Protein AF-A0A3M1INH8-F1 (afdb_monomer_lite)

Sequence (202 aa):
MLYAFQLHEAGLVTPEAIRAADAAGTLPAPLPGPLAYAACGVAGAVCVIVAGWTTANPTLYRAGLAFQAIVPRVSRFKVTLATGMVTTLAALFPAVVMKLLDFVALYGMILMPMGAVIFVDFWLARRLGFEPNYAERTGGRTNWAAGAAWLVTLGVCTWLVLRGSVQIYFVSLPGWFVAAGLYIGLSRLLPGRPAVAPVAEA

Foldseek 3Di:
DLLQVVCVVVVNPDPVSVVVCVVVVNRQFPDQQVSQCVVPNPVRNVVVVVVVVVVVVVVLQVQLVVVCVVVVVDDSVVSSVVVVVVVVVQVVDCVNVSCVVVVVLVVLQLCLLVVLLQCCLPPPQVVLPFHHPLCQQQVHPDDPLSVCLNVVLSVVLVVCCVVVVDPSNCSSVVSSVSSNVSSSVSRVPDDRRHTDDDDPDD

Secondary structure (DSSP, 8-state):
-HHHHHHHHTT--SHHHHHHHHHTT-PPP--HHHHHHHHHHHHHHHHHHHHHHHHHHHHHHHHHHHHHHHSTTS-HHHHHHHHHHHHHHHHT-HHHHTTHHHHHHHHHHHHHHHHHHHHIIIIIHHHHTS-TTHHHHTT-S--HHHHHHHHHHHHHHHHHHHTTSS-TTTTHHHHHHHHHHHHHHHHHHSPPPPPPPPPPP-

Structure (mmCIF, N/CA/C/O backbone):
data_AF-A0A3M1INH8-F1
#
_entry.id   AF-A0A3M1INH8-F1
#
loop_
_atom_site.group_PDB
_atom_site.id
_atom_site.type_symbol
_atom_site.label_atom_id
_atom_site.label_alt_id
_atom_site.label_comp_id
_atom_site.label_asym_id
_atom_site.label_entity_id
_atom_site.label_seq_id
_atom_site.pdbx_PDB_ins_code
_atom_site.Cartn_x
_atom_site.Cartn_y
_atom_site.Cartn_z
_atom_site.occupancy
_atom_site.B_iso_or_equiv
_atom_site.auth_seq_id
_atom_site.auth_comp_id
_atom_site.auth_asym_id
_atom_site.auth_atom_id
_atom_site.pdbx_PDB_model_num
ATOM 1 N N . MET A 1 1 ? 16.877 9.027 -17.178 1.00 60.34 1 MET A N 1
ATOM 2 C CA . MET A 1 1 ? 17.750 8.767 -18.345 1.00 60.34 1 MET A CA 1
ATOM 3 C C . MET A 1 1 ? 17.644 7.328 -18.845 1.00 60.34 1 MET A C 1
ATOM 5 O O . MET A 1 1 ? 17.341 7.152 -20.011 1.00 60.34 1 MET A O 1
ATOM 9 N N . LEU A 1 2 ? 17.794 6.306 -17.992 1.00 67.00 2 LEU A N 1
ATOM 10 C CA . LEU A 1 2 ? 17.774 4.897 -18.430 1.00 67.00 2 LEU A CA 1
ATOM 11 C C . LEU A 1 2 ? 16.416 4.413 -18.984 1.00 67.00 2 LEU A C 1
ATOM 13 O O . LEU A 1 2 ? 16.387 3.678 -19.959 1.00 67.00 2 LEU A O 1
ATOM 17 N N . TYR A 1 3 ? 15.285 4.883 -18.443 1.00 75.44 3 TYR A N 1
ATOM 18 C CA . TYR A 1 3 ? 13.969 4.558 -19.017 1.00 75.44 3 TYR A CA 1
ATOM 19 C C . TYR A 1 3 ? 13.739 5.213 -20.390 1.00 75.44 3 TYR A C 1
ATOM 21 O O . TYR A 1 3 ? 13.147 4.614 -21.275 1.00 75.44 3 TYR A O 1
ATOM 29 N N . ALA A 1 4 ? 14.277 6.420 -20.604 1.00 73.56 4 ALA A N 1
ATOM 30 C CA . ALA A 1 4 ? 14.230 7.072 -21.914 1.00 73.56 4 ALA A CA 1
ATOM 31 C C . ALA A 1 4 ? 15.037 6.291 -22.964 1.00 73.56 4 ALA A C 1
ATOM 33 O O . ALA A 1 4 ? 14.637 6.230 -24.120 1.00 73.56 4 ALA A O 1
ATOM 34 N N . PHE A 1 5 ? 16.128 5.640 -22.548 1.00 74.88 5 PHE A N 1
ATOM 35 C CA . PHE A 1 5 ? 16.873 4.719 -23.401 1.00 74.88 5 PHE A CA 1
ATOM 36 C C . PHE A 1 5 ? 16.046 3.473 -23.760 1.00 74.88 5 PHE A C 1
ATOM 38 O O . PHE A 1 5 ? 15.986 3.114 -24.929 1.00 74.88 5 PHE A O 1
ATOM 45 N N . GLN A 1 6 ? 15.320 2.879 -22.805 1.00 79.62 6 GLN A N 1
ATOM 46 C CA . GLN A 1 6 ? 14.405 1.761 -23.093 1.00 79.62 6 GLN A CA 1
ATOM 47 C C . GLN A 1 6 ? 13.268 2.154 -24.049 1.00 79.62 6 GLN A C 1
ATOM 49 O O . GLN A 1 6 ? 12.906 1.379 -24.930 1.00 79.62 6 GLN A O 1
ATOM 54 N N . LEU A 1 7 ? 12.717 3.363 -23.904 1.00 80.88 7 LEU A N 1
ATOM 55 C CA . LEU A 1 7 ? 11.728 3.899 -24.844 1.00 80.88 7 LEU A CA 1
ATOM 56 C C . LEU A 1 7 ? 12.332 4.074 -26.243 1.00 80.88 7 LEU A C 1
ATOM 58 O O . LEU A 1 7 ? 11.708 3.687 -27.227 1.00 80.88 7 LEU A O 1
ATOM 62 N N . HIS A 1 8 ? 13.560 4.588 -26.331 1.00 78.12 8 HIS A N 1
ATOM 63 C CA . HIS A 1 8 ? 14.277 4.733 -27.596 1.00 78.12 8 HIS A CA 1
ATOM 64 C C . HIS A 1 8 ? 14.557 3.377 -28.269 1.00 78.12 8 HIS A C 1
ATOM 66 O O . HIS A 1 8 ? 14.317 3.239 -29.465 1.00 78.12 8 HIS A O 1
ATOM 72 N N . GLU A 1 9 ? 14.999 2.359 -27.521 1.00 79.44 9 GLU A N 1
ATOM 73 C CA . GLU A 1 9 ? 15.170 0.989 -28.040 1.00 79.44 9 GLU A CA 1
ATOM 74 C C . GLU A 1 9 ? 13.850 0.366 -28.513 1.00 79.44 9 GLU A C 1
ATOM 76 O O . GLU A 1 9 ? 13.830 -0.358 -29.504 1.00 79.44 9 GLU A O 1
ATOM 81 N N . ALA A 1 10 ? 12.735 0.693 -27.857 1.00 78.88 10 ALA A N 1
ATOM 82 C CA . ALA A 1 10 ? 11.396 0.288 -28.283 1.00 78.88 10 ALA A CA 1
ATOM 83 C C . ALA A 1 10 ? 10.861 1.091 -29.490 1.00 78.88 10 ALA A C 1
ATOM 85 O O . ALA A 1 10 ? 9.707 0.913 -29.880 1.00 78.88 10 ALA A O 1
ATOM 86 N N . GLY A 1 11 ? 11.658 1.998 -30.070 1.00 81.12 11 GLY A N 1
ATOM 87 C CA . GLY A 1 11 ? 11.254 2.868 -31.180 1.00 81.12 11 GLY A CA 1
ATOM 88 C C . GLY A 1 11 ? 10.303 4.004 -30.779 1.00 81.12 11 GLY A C 1
ATOM 89 O O . GLY A 1 11 ? 9.790 4.718 -31.641 1.00 81.12 11 GLY A O 1
ATOM 90 N N . LEU A 1 12 ? 10.072 4.211 -29.481 1.00 84.19 12 LEU A N 1
ATOM 91 C CA . LEU A 1 12 ? 9.182 5.233 -28.927 1.00 84.19 12 LEU A CA 1
ATOM 92 C C . LEU A 1 12 ? 9.944 6.544 -28.707 1.00 84.19 12 LEU A C 1
ATOM 94 O O . LEU A 1 12 ? 10.216 6.956 -27.579 1.00 84.19 12 LEU A O 1
ATOM 98 N N . VAL A 1 13 ? 10.316 7.191 -29.812 1.00 84.19 13 VAL A N 1
ATOM 99 C CA . VAL A 1 13 ? 11.155 8.403 -29.809 1.00 84.19 13 VAL A CA 1
ATOM 100 C C . VAL A 1 13 ? 10.369 9.711 -29.916 1.00 84.19 13 VAL A C 1
ATOM 102 O O . VAL A 1 13 ? 10.910 10.769 -29.600 1.00 84.19 13 VAL A O 1
ATOM 105 N N . THR A 1 14 ? 9.096 9.659 -30.320 1.00 87.75 14 THR A N 1
ATOM 106 C CA . THR A 1 14 ? 8.223 10.839 -30.416 1.00 87.75 14 THR A CA 1
ATOM 107 C C . THR A 1 14 ? 7.165 10.862 -29.306 1.00 87.75 14 THR A C 1
ATOM 109 O O . THR A 1 14 ? 6.684 9.802 -28.889 1.00 87.75 14 THR A O 1
ATOM 112 N N . PRO A 1 15 ? 6.751 12.051 -28.822 1.00 84.75 15 PRO A N 1
ATOM 113 C CA . PRO A 1 15 ? 5.681 12.176 -27.831 1.00 84.75 15 PRO A CA 1
ATOM 114 C C . PRO A 1 15 ? 4.366 11.526 -28.272 1.00 84.75 15 PRO A C 1
ATOM 116 O O . PRO A 1 15 ? 3.641 10.984 -27.440 1.00 84.75 15 PRO A O 1
ATOM 119 N N . GLU A 1 16 ? 4.056 11.551 -29.566 1.00 87.06 16 GLU A N 1
ATOM 120 C CA . GLU A 1 16 ? 2.855 10.943 -30.139 1.00 87.06 16 GLU A CA 1
ATOM 121 C C . GLU A 1 16 ? 2.918 9.416 -30.064 1.00 87.06 16 GLU A C 1
ATOM 123 O O . GLU A 1 16 ? 1.948 8.791 -29.637 1.00 87.06 16 GLU A O 1
ATOM 128 N N . ALA A 1 17 ? 4.066 8.818 -30.404 1.00 83.44 17 ALA A N 1
ATOM 129 C CA . ALA A 1 17 ? 4.273 7.375 -30.299 1.00 83.44 17 ALA A CA 1
ATOM 130 C C . ALA A 1 17 ? 4.214 6.907 -28.840 1.00 83.44 17 ALA A C 1
ATOM 132 O O . ALA A 1 17 ? 3.580 5.898 -28.542 1.00 83.44 17 ALA A O 1
ATOM 133 N N . ILE A 1 18 ? 4.807 7.675 -27.920 1.00 83.00 18 ILE A N 1
ATOM 134 C CA . ILE A 1 18 ? 4.748 7.391 -26.481 1.00 83.00 18 ILE A CA 1
ATOM 135 C C . ILE A 1 18 ? 3.301 7.461 -25.980 1.00 83.00 18 ILE A C 1
ATOM 137 O O . ILE A 1 18 ? 2.863 6.543 -25.298 1.00 83.00 18 ILE A O 1
ATOM 141 N N . ARG A 1 19 ? 2.534 8.501 -26.337 1.00 84.12 19 ARG A N 1
ATOM 142 C CA . ARG A 1 19 ? 1.120 8.631 -25.931 1.00 84.12 19 ARG A CA 1
ATOM 143 C C . ARG A 1 19 ? 0.237 7.532 -26.522 1.00 84.12 19 ARG A C 1
ATOM 145 O O . ARG A 1 19 ? -0.653 7.044 -25.836 1.00 84.12 19 ARG A O 1
ATOM 152 N N . ALA A 1 20 ? 0.474 7.137 -27.771 1.00 84.25 20 ALA A N 1
ATOM 153 C CA . ALA A 1 20 ? -0.252 6.039 -28.403 1.00 84.25 20 ALA A CA 1
ATOM 154 C C . ALA A 1 20 ? 0.066 4.692 -27.733 1.00 84.25 20 ALA A C 1
ATOM 156 O O . ALA A 1 20 ? -0.847 3.919 -27.450 1.00 84.25 20 ALA A O 1
ATOM 157 N N . ALA A 1 21 ? 1.341 4.437 -27.423 1.00 81.50 21 ALA A N 1
ATOM 158 C CA . ALA A 1 21 ? 1.771 3.247 -26.694 1.00 81.50 21 ALA A CA 1
ATOM 159 C C . ALA A 1 21 ? 1.259 3.228 -25.244 1.00 81.50 21 ALA A C 1
ATOM 161 O O . ALA A 1 21 ? 0.907 2.168 -24.736 1.00 81.50 21 ALA A O 1
ATOM 162 N N . ASP A 1 22 ? 1.175 4.386 -24.586 1.00 81.44 22 ASP A N 1
ATOM 163 C CA . ASP A 1 22 ? 0.582 4.535 -23.253 1.00 81.44 22 ASP A CA 1
ATOM 164 C C . ASP A 1 22 ? -0.916 4.207 -23.273 1.00 81.44 22 ASP A C 1
ATOM 166 O O . ASP A 1 22 ? -1.377 3.344 -22.529 1.00 81.44 22 ASP A O 1
ATOM 170 N N . ALA A 1 23 ? -1.663 4.797 -24.213 1.00 79.69 23 ALA A N 1
ATOM 171 C CA . ALA A 1 23 ? -3.086 4.515 -24.399 1.00 79.69 23 ALA A CA 1
ATOM 172 C C . ALA A 1 23 ? -3.359 3.041 -24.750 1.00 79.69 23 ALA A C 1
ATOM 174 O O . ALA A 1 23 ? -4.369 2.480 -24.328 1.00 79.69 23 ALA A O 1
ATOM 175 N N . ALA A 1 24 ? -2.453 2.402 -25.496 1.00 80.19 24 ALA A N 1
ATOM 176 C CA . ALA A 1 24 ? -2.514 0.978 -25.817 1.00 80.19 24 ALA A CA 1
ATOM 177 C C . ALA A 1 24 ? -1.988 0.069 -24.685 1.00 80.19 24 ALA A C 1
ATOM 179 O O . ALA A 1 24 ? -2.115 -1.153 -24.773 1.00 80.19 24 ALA A O 1
ATOM 180 N N . GLY A 1 25 ? -1.390 0.631 -23.628 1.00 74.25 25 GLY A N 1
ATOM 181 C CA . GLY A 1 25 ? -0.787 -0.117 -22.523 1.00 74.25 25 GLY A CA 1
ATOM 182 C C . GLY A 1 25 ? 0.462 -0.919 -22.910 1.00 74.25 25 GLY A C 1
ATOM 183 O O . GLY A 1 25 ? 0.794 -1.889 -22.224 1.00 74.25 25 GLY A O 1
ATOM 184 N N . THR A 1 26 ? 1.138 -0.540 -23.998 1.00 79.56 26 THR A N 1
ATOM 185 C CA . THR A 1 26 ? 2.298 -1.231 -24.587 1.00 79.56 26 THR A CA 1
ATOM 186 C C . THR A 1 26 ? 3.634 -0.563 -24.262 1.00 79.56 26 THR A C 1
ATOM 188 O O . THR A 1 26 ? 4.648 -0.894 -24.877 1.00 79.56 26 THR A O 1
ATOM 191 N N . LEU A 1 27 ? 3.665 0.387 -23.322 1.00 79.81 27 LEU A N 1
ATOM 192 C CA . LEU A 1 27 ? 4.927 0.950 -22.850 1.00 79.81 27 LEU A CA 1
ATOM 193 C C . LEU A 1 27 ? 5.812 -0.150 -22.236 1.00 79.81 27 LEU A C 1
ATOM 195 O O . LEU A 1 27 ? 5.310 -0.986 -21.475 1.00 79.81 27 LEU A O 1
ATOM 199 N N . PRO A 1 28 ? 7.124 -0.161 -22.535 1.00 75.75 28 PRO A N 1
ATOM 200 C CA . PRO A 1 28 ? 8.044 -1.103 -21.918 1.00 75.75 28 PRO A CA 1
ATOM 201 C C . PRO A 1 28 ? 8.034 -0.916 -20.398 1.00 75.75 28 PRO A C 1
ATOM 203 O O . PRO A 1 28 ? 8.087 0.203 -19.902 1.00 75.75 28 PRO A O 1
ATOM 206 N N . ALA A 1 29 ? 7.972 -2.007 -19.635 1.00 73.69 29 ALA A N 1
ATOM 207 C CA . ALA A 1 29 ? 8.027 -1.912 -18.181 1.00 73.69 29 ALA A CA 1
ATOM 208 C C . ALA A 1 29 ? 9.442 -1.485 -17.731 1.00 73.69 29 ALA A C 1
ATOM 210 O O . ALA A 1 29 ? 10.425 -2.061 -18.213 1.00 73.69 29 ALA A O 1
ATOM 211 N N . PRO A 1 30 ? 9.584 -0.536 -16.784 1.00 77.19 30 PRO A N 1
ATOM 212 C CA . PRO A 1 30 ? 10.882 -0.139 -16.240 1.00 77.19 30 PRO A CA 1
ATOM 213 C C . PRO A 1 30 ? 11.428 -1.223 -15.299 1.00 77.19 30 PRO A C 1
ATOM 215 O O . PRO A 1 30 ? 11.399 -1.093 -14.074 1.00 77.19 30 PRO A O 1
ATOM 218 N N . LEU A 1 31 ? 11.900 -2.333 -15.868 1.00 81.94 31 LEU A N 1
ATOM 219 C CA . LEU A 1 31 ? 12.374 -3.485 -15.106 1.00 81.94 31 LEU A CA 1
ATOM 220 C C . LEU A 1 31 ? 13.711 -3.171 -14.413 1.00 81.94 31 LEU A C 1
ATOM 222 O O . LEU A 1 31 ? 14.690 -2.871 -15.103 1.00 81.94 31 LEU A O 1
ATOM 226 N N . PRO A 1 32 ? 13.801 -3.297 -13.072 1.00 85.75 32 PRO A N 1
ATOM 227 C CA . PRO A 1 32 ? 15.001 -2.912 -12.328 1.00 85.75 32 PRO A CA 1
ATOM 228 C C . PRO A 1 32 ? 16.267 -3.660 -12.757 1.00 85.75 32 PRO A C 1
ATOM 230 O O . PRO A 1 32 ? 17.333 -3.059 -12.829 1.00 85.75 32 PRO A O 1
ATOM 233 N N . GLY A 1 33 ? 16.156 -4.957 -13.069 1.00 88.81 33 GLY A N 1
ATOM 234 C CA . GLY A 1 33 ? 17.293 -5.802 -13.457 1.00 88.81 33 GLY A CA 1
ATOM 235 C C . GLY A 1 33 ? 17.985 -5.328 -14.742 1.00 88.81 33 GLY A C 1
ATOM 236 O O . GLY A 1 33 ? 19.154 -4.948 -14.678 1.00 88.81 33 GLY A O 1
ATOM 237 N N . PRO A 1 34 ? 17.283 -5.294 -15.893 1.00 87.75 34 PRO A N 1
ATOM 238 C CA . PRO A 1 34 ? 17.831 -4.763 -17.141 1.00 87.75 34 PRO A CA 1
ATOM 239 C C . PRO A 1 34 ? 18.328 -3.319 -17.020 1.00 87.75 34 PRO A C 1
ATOM 241 O O . PRO A 1 34 ? 19.406 -3.006 -17.518 1.00 87.75 34 PRO A O 1
ATOM 244 N N . LEU A 1 35 ? 17.595 -2.455 -16.305 1.00 87.75 35 LEU A N 1
ATOM 245 C CA . LEU A 1 35 ? 18.001 -1.064 -16.074 1.00 87.75 35 LEU A CA 1
ATOM 246 C C . LEU A 1 35 ? 19.332 -0.962 -15.316 1.00 87.75 35 LEU A C 1
ATOM 248 O O . LEU A 1 35 ? 20.205 -0.186 -15.704 1.00 87.75 35 LEU A O 1
ATOM 252 N N . ALA A 1 36 ? 19.506 -1.747 -14.251 1.00 91.81 36 ALA A N 1
ATOM 253 C CA . ALA A 1 36 ? 20.736 -1.750 -13.465 1.00 91.81 36 ALA A CA 1
ATOM 254 C C . ALA A 1 36 ? 21.904 -2.404 -14.215 1.00 91.81 36 ALA A C 1
ATOM 256 O O . ALA A 1 36 ? 23.035 -1.928 -14.117 1.00 91.81 36 ALA A O 1
ATOM 257 N N . TYR A 1 37 ? 21.640 -3.458 -14.992 1.00 91.00 37 TYR A N 1
ATOM 258 C CA . TYR A 1 37 ? 22.654 -4.091 -15.834 1.00 91.00 37 TYR A CA 1
ATOM 259 C C . TYR A 1 37 ? 23.140 -3.153 -16.943 1.00 91.00 37 TYR A C 1
ATOM 261 O O . TYR A 1 37 ? 24.341 -3.034 -17.158 1.00 91.00 37 TYR A O 1
ATOM 269 N N . ALA A 1 38 ? 22.236 -2.425 -17.602 1.00 88.25 38 ALA A N 1
ATOM 270 C CA . ALA A 1 38 ? 22.613 -1.427 -18.602 1.00 88.25 38 ALA A CA 1
ATOM 271 C C . ALA A 1 38 ? 23.481 -0.301 -18.007 1.00 88.25 38 ALA A C 1
ATOM 273 O O . ALA A 1 38 ? 24.350 0.234 -18.687 1.00 88.25 38 ALA A O 1
ATOM 274 N N . ALA A 1 39 ? 23.271 0.043 -16.732 1.00 89.56 39 ALA A N 1
ATOM 275 C CA . ALA A 1 39 ? 24.020 1.098 -16.056 1.00 89.56 39 ALA A CA 1
ATOM 276 C C . ALA A 1 39 ? 25.388 0.646 -15.515 1.00 89.56 39 ALA A C 1
ATOM 278 O O . ALA A 1 39 ? 26.359 1.395 -15.598 1.00 89.56 39 ALA A O 1
ATOM 279 N N . CYS A 1 40 ? 25.467 -0.544 -14.909 1.00 93.31 40 CYS A N 1
ATOM 280 C CA . CYS A 1 40 ? 26.643 -0.988 -14.145 1.00 93.31 40 CYS A CA 1
ATOM 281 C C . CYS A 1 40 ? 27.049 -2.450 -14.416 1.00 93.31 40 CYS A C 1
ATOM 283 O O . CYS A 1 40 ? 27.801 -3.042 -13.638 1.00 93.31 40 CYS A O 1
ATOM 285 N N . GLY A 1 41 ? 26.536 -3.068 -15.481 1.00 93.94 41 GLY A N 1
ATOM 286 C CA . GLY A 1 41 ? 26.798 -4.463 -15.835 1.00 93.94 41 GLY A CA 1
ATOM 287 C C . GLY A 1 41 ? 26.396 -5.443 -14.731 1.00 93.94 41 GLY A C 1
ATOM 288 O O . GLY A 1 41 ? 25.400 -5.266 -14.023 1.00 93.94 41 GLY A O 1
ATOM 289 N N . VAL A 1 42 ? 27.207 -6.485 -14.545 1.00 96.69 42 VAL A N 1
ATOM 290 C CA . VAL A 1 42 ? 26.975 -7.528 -13.531 1.00 96.69 42 VAL A CA 1
ATOM 291 C C . VAL A 1 42 ? 26.886 -6.945 -12.117 1.00 96.69 42 VAL A C 1
ATOM 293 O O . VAL A 1 42 ? 26.055 -7.393 -11.329 1.00 96.69 42 VAL A O 1
ATOM 296 N N . ALA A 1 43 ? 27.674 -5.913 -11.801 1.00 97.00 43 ALA A N 1
ATOM 297 C CA . ALA A 1 43 ? 27.625 -5.264 -10.492 1.00 97.00 43 ALA A CA 1
ATOM 298 C C . ALA A 1 43 ? 26.240 -4.653 -10.209 1.00 97.00 43 ALA A C 1
ATOM 300 O O . ALA A 1 43 ? 25.709 -4.804 -9.108 1.00 97.00 43 ALA A O 1
ATOM 301 N N . GLY A 1 44 ? 25.614 -4.038 -11.219 1.00 95.50 44 GLY A N 1
ATOM 302 C CA . GLY A 1 44 ? 24.244 -3.527 -11.122 1.00 95.50 44 GLY A CA 1
ATOM 303 C C . GLY A 1 44 ? 23.214 -4.637 -10.911 1.00 95.50 44 GLY A C 1
ATOM 304 O O . GLY A 1 44 ? 22.347 -4.518 -10.045 1.00 95.50 44 GLY A O 1
ATOM 305 N N . ALA A 1 45 ? 23.340 -5.752 -11.633 1.00 95.31 45 ALA A N 1
ATOM 306 C CA . ALA A 1 45 ? 22.454 -6.904 -11.456 1.00 95.31 45 ALA A CA 1
ATOM 307 C C . ALA A 1 45 ? 22.559 -7.514 -10.044 1.00 95.31 45 ALA A C 1
ATOM 309 O O . ALA A 1 45 ? 21.538 -7.765 -9.402 1.00 95.31 45 ALA A O 1
ATOM 310 N N . VAL A 1 46 ? 23.779 -7.692 -9.522 1.00 97.19 46 VAL A N 1
ATOM 311 C CA . VAL A 1 46 ? 24.011 -8.172 -8.147 1.00 97.19 46 VAL A CA 1
ATOM 312 C C . VAL A 1 46 ? 23.409 -7.208 -7.125 1.00 97.19 46 VAL A C 1
ATOM 314 O O . VAL A 1 46 ? 22.752 -7.646 -6.181 1.00 97.19 46 VAL A O 1
ATOM 317 N N . CYS A 1 47 ? 23.569 -5.899 -7.332 1.00 96.50 47 CYS A N 1
ATOM 318 C CA . CYS A 1 47 ? 22.977 -4.882 -6.468 1.00 96.50 47 CYS A CA 1
ATOM 319 C C . CYS A 1 47 ? 21.447 -5.020 -6.383 1.00 96.50 47 CYS A C 1
ATOM 321 O O . CYS A 1 47 ? 20.897 -5.028 -5.281 1.00 96.50 47 CYS A O 1
ATOM 323 N N . VAL A 1 48 ? 20.761 -5.218 -7.515 1.00 94.75 48 VAL A N 1
ATOM 324 C CA . VAL A 1 48 ? 19.301 -5.430 -7.550 1.00 94.75 48 VAL A CA 1
ATOM 325 C C . VAL A 1 48 ? 18.888 -6.685 -6.777 1.00 94.75 48 VAL A C 1
ATOM 327 O O . VAL A 1 48 ? 17.906 -6.644 -6.036 1.00 94.75 48 VAL A O 1
ATOM 330 N N . ILE A 1 49 ? 19.642 -7.782 -6.893 1.00 95.06 49 ILE A N 1
ATOM 331 C CA . ILE A 1 49 ? 19.365 -9.024 -6.152 1.00 95.06 49 ILE A CA 1
ATOM 332 C C . ILE A 1 49 ? 19.474 -8.787 -4.639 1.00 95.06 49 ILE A C 1
ATOM 334 O O . ILE A 1 49 ? 18.571 -9.159 -3.886 1.00 95.06 49 ILE A O 1
ATOM 338 N N . VAL A 1 50 ? 20.546 -8.129 -4.188 1.00 96.56 50 VAL A N 1
ATOM 339 C CA . VAL A 1 50 ? 20.765 -7.823 -2.764 1.00 96.56 50 VAL A CA 1
ATOM 340 C C . VAL A 1 50 ? 19.692 -6.866 -2.230 1.00 96.56 50 VAL A C 1
ATOM 342 O O . VAL A 1 50 ? 19.149 -7.086 -1.142 1.00 96.56 50 VAL A O 1
ATOM 345 N N . ALA A 1 51 ? 19.327 -5.839 -3.000 1.00 94.56 51 ALA A N 1
ATOM 346 C CA . ALA A 1 51 ? 18.242 -4.918 -2.658 1.00 94.56 51 ALA A CA 1
ATOM 347 C C . ALA A 1 51 ? 16.888 -5.644 -2.523 1.00 94.56 51 ALA A C 1
ATOM 349 O O . ALA A 1 51 ? 16.136 -5.407 -1.572 1.00 94.56 51 ALA A O 1
ATOM 350 N N . GLY A 1 52 ? 16.598 -6.580 -3.432 1.00 92.44 52 GLY A N 1
ATOM 351 C CA . GLY A 1 52 ? 15.405 -7.424 -3.374 1.00 92.44 52 GLY A CA 1
ATOM 352 C C . GLY A 1 52 ? 15.366 -8.296 -2.118 1.00 92.44 52 GLY A C 1
ATOM 353 O O . GLY A 1 52 ? 14.369 -8.292 -1.395 1.00 92.44 52 GLY A O 1
ATOM 354 N N . TRP A 1 53 ? 16.467 -8.987 -1.805 1.00 92.50 53 TRP A N 1
ATOM 355 C CA . TRP A 1 53 ? 16.563 -9.842 -0.616 1.00 92.50 53 TRP A CA 1
ATOM 356 C C . TRP A 1 53 ? 16.354 -9.033 0.672 1.00 92.50 53 TRP A C 1
ATOM 358 O O . TRP A 1 53 ? 15.485 -9.351 1.488 1.00 92.50 53 TRP A O 1
ATOM 368 N N . THR A 1 54 ? 17.104 -7.947 0.848 1.00 95.38 54 THR A N 1
ATOM 369 C CA . THR A 1 54 ? 17.036 -7.115 2.063 1.00 95.38 54 THR A CA 1
ATOM 370 C C . THR A 1 54 ? 15.647 -6.525 2.317 1.00 95.38 54 THR A C 1
ATOM 372 O O . THR A 1 54 ? 15.243 -6.403 3.473 1.00 95.38 54 THR A O 1
ATOM 375 N N . THR A 1 55 ? 14.879 -6.248 1.260 1.00 93.56 55 THR A N 1
ATOM 376 C CA . THR A 1 55 ? 13.489 -5.770 1.353 1.00 93.56 55 THR A CA 1
ATOM 377 C C . THR A 1 55 ? 12.497 -6.906 1.626 1.00 93.56 55 THR A C 1
ATOM 379 O O . THR A 1 55 ? 11.539 -6.736 2.391 1.00 93.56 55 THR A O 1
ATOM 382 N N . ALA A 1 56 ? 12.722 -8.087 1.046 1.00 91.19 56 ALA A N 1
ATOM 383 C CA . ALA A 1 56 ? 11.837 -9.239 1.201 1.00 91.19 56 ALA A CA 1
ATOM 384 C C . ALA A 1 56 ? 11.788 -9.755 2.650 1.00 91.19 56 ALA A C 1
ATOM 386 O O . ALA A 1 56 ? 10.707 -10.084 3.141 1.00 91.19 56 ALA A O 1
ATOM 387 N N . ASN A 1 57 ? 12.919 -9.759 3.366 1.00 91.00 57 ASN A N 1
ATOM 388 C CA . ASN A 1 57 ? 13.013 -10.295 4.732 1.00 91.00 57 ASN A CA 1
ATOM 389 C C . ASN A 1 57 ? 12.034 -9.634 5.733 1.00 91.00 57 ASN A C 1
ATOM 391 O O . ASN A 1 57 ? 11.175 -10.335 6.280 1.00 91.00 57 ASN A O 1
ATOM 395 N N . PRO A 1 58 ? 12.088 -8.307 5.985 1.00 91.50 58 PRO A N 1
ATOM 396 C CA . PRO A 1 58 ? 11.147 -7.657 6.897 1.00 91.50 58 PRO A CA 1
ATOM 397 C C . PRO A 1 58 ? 9.704 -7.687 6.371 1.00 91.50 58 PRO A C 1
ATOM 399 O O . PRO A 1 58 ? 8.767 -7.695 7.169 1.00 91.50 58 PRO A O 1
ATOM 402 N N . THR A 1 59 ? 9.508 -7.737 5.051 1.00 91.88 59 THR A N 1
ATOM 403 C CA . THR A 1 59 ? 8.175 -7.799 4.432 1.00 91.88 59 THR A CA 1
ATOM 404 C C . THR A 1 59 ? 7.488 -9.131 4.727 1.00 91.88 59 THR A C 1
ATOM 406 O O . THR A 1 59 ? 6.361 -9.137 5.225 1.00 91.88 59 THR A O 1
ATOM 409 N N . LEU A 1 60 ? 8.181 -10.255 4.522 1.00 91.38 60 LEU A N 1
ATOM 410 C CA . LEU A 1 60 ? 7.675 -11.588 4.864 1.00 91.38 60 LEU A CA 1
ATOM 411 C C . LEU A 1 60 ? 7.453 -11.750 6.367 1.00 91.38 60 LEU A C 1
ATOM 413 O O . LEU A 1 60 ? 6.470 -12.366 6.774 1.00 91.38 60 LEU A O 1
ATOM 417 N N . TYR A 1 61 ? 8.319 -11.166 7.199 1.00 90.38 61 TYR A N 1
ATOM 418 C CA . TYR A 1 61 ? 8.123 -11.176 8.647 1.00 90.38 61 TYR A CA 1
ATOM 419 C C . TYR A 1 61 ? 6.834 -10.446 9.057 1.00 90.38 61 TYR A C 1
ATOM 421 O O . TYR A 1 61 ? 6.020 -10.998 9.801 1.00 90.38 61 TYR A O 1
ATOM 429 N N . ARG A 1 62 ? 6.605 -9.232 8.534 1.00 92.44 62 ARG A N 1
ATOM 430 C CA . ARG A 1 62 ? 5.383 -8.449 8.799 1.00 92.44 62 ARG A CA 1
ATOM 431 C C . ARG A 1 62 ? 4.130 -9.150 8.278 1.00 92.44 62 ARG A C 1
ATOM 433 O O . ARG A 1 62 ? 3.133 -9.201 8.993 1.00 92.44 62 ARG A O 1
ATOM 440 N N . ALA A 1 63 ? 4.192 -9.730 7.080 1.00 91.56 63 ALA A N 1
ATOM 441 C CA . ALA A 1 63 ? 3.089 -10.504 6.520 1.00 91.56 63 ALA A CA 1
ATOM 442 C C . ALA A 1 63 ? 2.777 -11.744 7.377 1.00 91.56 63 ALA A C 1
ATOM 444 O O . ALA A 1 63 ? 1.620 -11.992 7.708 1.00 91.56 63 ALA A O 1
ATOM 445 N N . GLY A 1 64 ? 3.808 -12.473 7.816 1.00 90.31 64 GLY A N 1
ATOM 446 C CA . GLY A 1 64 ? 3.662 -13.632 8.695 1.00 90.31 64 GLY A CA 1
ATOM 447 C C . GLY A 1 64 ? 2.997 -13.294 10.032 1.00 90.31 64 GLY A C 1
ATOM 448 O O . GLY A 1 64 ? 2.101 -14.016 10.464 1.00 90.31 64 GLY A O 1
ATOM 449 N N . LEU A 1 65 ? 3.372 -12.174 10.664 1.00 91.19 65 LEU A N 1
ATOM 450 C CA . LEU A 1 65 ? 2.705 -11.688 11.879 1.00 91.19 65 LEU A CA 1
ATOM 451 C C . LEU A 1 65 ? 1.247 -11.284 11.627 1.00 91.19 65 LEU A C 1
ATOM 453 O O . LEU A 1 65 ? 0.383 -11.616 12.435 1.00 91.19 65 LEU A O 1
ATOM 457 N N . ALA A 1 66 ? 0.961 -10.613 10.508 1.00 91.75 66 ALA A N 1
ATOM 458 C CA . ALA A 1 66 ? -0.400 -10.220 10.150 1.00 91.75 66 ALA A CA 1
ATOM 459 C C . ALA A 1 66 ? -1.315 -11.442 9.956 1.00 91.75 66 ALA A C 1
ATOM 461 O O . ALA A 1 66 ? -2.403 -11.500 10.525 1.00 91.75 66 ALA A O 1
ATOM 462 N N . PHE A 1 67 ? -0.859 -12.463 9.227 1.00 91.62 67 PHE A N 1
ATOM 463 C CA . PHE A 1 67 ? -1.613 -13.709 9.075 1.00 91.62 67 PHE A CA 1
ATOM 464 C C . PHE A 1 67 ? -1.698 -14.510 10.380 1.00 91.62 67 PHE A C 1
ATOM 466 O O . PHE A 1 67 ? -2.724 -15.140 10.639 1.00 91.62 67 PHE A O 1
ATOM 473 N N . GLN A 1 68 ? -0.670 -14.463 11.236 1.00 91.94 68 GLN A N 1
ATOM 474 C CA . GLN A 1 68 ? -0.743 -15.088 12.557 1.00 91.94 68 GLN A CA 1
ATOM 475 C C . GLN A 1 68 ? -1.815 -14.425 13.431 1.00 91.94 68 GLN A C 1
ATOM 477 O O . GLN A 1 68 ? -2.528 -15.128 14.141 1.00 91.94 68 GLN A O 1
ATOM 482 N N . ALA A 1 69 ? -1.977 -13.102 13.360 1.00 89.38 69 ALA A N 1
ATOM 483 C CA . ALA A 1 69 ? -3.036 -12.403 14.088 1.00 89.38 69 ALA A CA 1
ATOM 484 C C . ALA A 1 69 ? -4.444 -12.867 13.661 1.00 89.38 69 ALA A C 1
ATOM 486 O O . ALA A 1 69 ? -5.362 -12.873 14.477 1.00 89.38 69 ALA A O 1
ATOM 487 N N . ILE A 1 70 ? -4.603 -13.311 12.408 1.00 90.50 70 ILE A N 1
ATOM 488 C CA . ILE A 1 70 ? -5.852 -13.895 11.892 1.00 90.50 70 ILE A CA 1
ATOM 489 C C . ILE A 1 70 ? -6.009 -15.358 12.345 1.00 90.50 70 ILE A C 1
ATOM 491 O O . ILE A 1 70 ? -7.107 -15.778 12.709 1.00 90.50 70 ILE A O 1
ATOM 495 N N . VAL A 1 71 ? -4.923 -16.141 12.343 1.00 90.88 71 VAL A N 1
ATOM 496 C CA . VAL A 1 71 ? -4.922 -17.572 12.703 1.00 90.88 71 VAL A CA 1
ATOM 497 C C . VAL A 1 71 ? -3.946 -17.847 13.863 1.00 90.88 71 VAL A C 1
ATOM 499 O O . VAL A 1 71 ? -2.894 -18.466 13.669 1.00 90.88 71 VAL A O 1
ATOM 502 N N . PRO A 1 72 ? -4.288 -17.450 15.105 1.00 87.25 72 PRO A N 1
ATOM 503 C CA . PRO A 1 72 ? -3.344 -17.433 16.231 1.00 87.25 72 PRO A CA 1
ATOM 504 C C . PRO A 1 72 ? -2.890 -18.825 16.687 1.00 87.25 72 PRO A C 1
ATOM 506 O O . PRO A 1 72 ? -1.861 -18.965 17.342 1.00 87.25 72 PRO A O 1
ATOM 509 N N . ARG A 1 73 ? -3.639 -19.875 16.323 1.00 91.00 73 ARG A N 1
ATOM 510 C CA . ARG A 1 73 ? -3.339 -21.271 16.681 1.00 91.00 73 ARG A CA 1
ATOM 511 C C . ARG A 1 73 ? -2.178 -21.874 15.882 1.00 91.00 73 ARG A C 1
ATOM 513 O O . ARG A 1 73 ? -1.704 -22.952 16.230 1.00 91.00 73 ARG A O 1
ATOM 520 N N . VAL A 1 74 ? -1.732 -21.223 14.806 1.00 89.31 74 VAL A N 1
ATOM 521 C CA . VAL A 1 74 ? -0.640 -21.712 13.954 1.00 89.31 74 VAL A CA 1
ATOM 522 C C . VAL A 1 74 ? 0.656 -20.976 14.303 1.00 89.31 74 VAL A C 1
ATOM 524 O O . VAL A 1 74 ? 0.664 -19.778 14.589 1.00 89.31 74 VAL A O 1
ATOM 527 N N . SER A 1 75 ? 1.782 -21.696 14.297 1.00 89.81 75 SER A N 1
ATOM 528 C CA . SER A 1 75 ? 3.081 -21.088 14.588 1.00 89.81 75 SER A CA 1
ATOM 529 C C . SER A 1 75 ? 3.477 -20.074 13.511 1.00 89.81 75 SER A C 1
ATOM 531 O O . SER A 1 75 ? 3.280 -20.316 12.318 1.00 89.81 75 SER A O 1
ATOM 533 N N . ARG A 1 76 ? 4.111 -18.968 13.931 1.00 87.44 76 ARG A N 1
ATOM 534 C CA . ARG A 1 76 ? 4.652 -17.926 13.033 1.00 87.44 76 ARG A CA 1
ATOM 535 C C . ARG A 1 76 ? 5.426 -18.523 11.872 1.00 87.44 76 ARG A C 1
ATOM 537 O O . ARG A 1 76 ? 5.176 -18.177 10.731 1.00 87.44 76 ARG A O 1
ATOM 544 N N . PHE A 1 77 ? 6.316 -19.468 12.171 1.00 89.25 77 PHE A N 1
ATOM 545 C CA . PHE A 1 77 ? 7.151 -20.119 11.169 1.00 89.25 77 PHE A CA 1
ATOM 546 C C . PHE A 1 77 ? 6.329 -20.763 10.043 1.00 89.25 77 PHE A C 1
ATOM 548 O O . PHE A 1 77 ? 6.609 -20.524 8.872 1.00 89.25 77 PHE A O 1
ATOM 555 N N . LYS A 1 78 ? 5.279 -21.526 10.384 1.00 91.00 78 LYS A N 1
ATOM 556 C CA . LYS A 1 78 ? 4.418 -22.186 9.389 1.00 91.00 78 LYS A CA 1
ATOM 557 C C . LYS A 1 78 ? 3.658 -21.167 8.542 1.00 91.00 78 LYS A C 1
ATOM 559 O O . LYS A 1 78 ? 3.585 -21.324 7.328 1.00 91.00 78 LYS A O 1
ATOM 564 N N . VAL A 1 79 ? 3.132 -20.117 9.173 1.00 91.25 79 VAL A N 1
ATOM 565 C CA . VAL A 1 79 ? 2.403 -19.045 8.481 1.00 91.25 79 VAL A CA 1
ATOM 566 C C . VAL A 1 79 ? 3.325 -18.267 7.539 1.00 91.25 79 VAL A C 1
ATOM 568 O O . VAL A 1 79 ? 2.975 -18.047 6.380 1.00 91.25 79 VAL A O 1
ATOM 571 N N . THR A 1 80 ? 4.523 -17.897 7.994 1.00 91.50 80 THR A N 1
ATOM 572 C CA . THR A 1 80 ? 5.521 -17.195 7.176 1.00 91.50 80 THR A CA 1
ATOM 573 C C . THR A 1 80 ? 5.982 -18.053 6.003 1.00 91.50 80 THR A C 1
ATOM 575 O O . THR A 1 80 ? 6.062 -17.549 4.887 1.00 91.50 80 THR A O 1
ATOM 578 N N . LEU A 1 81 ? 6.234 -19.349 6.222 1.00 92.38 81 LEU A N 1
ATOM 579 C CA . LEU A 1 81 ? 6.626 -20.271 5.155 1.00 92.38 81 LEU A CA 1
ATOM 580 C C . LEU A 1 81 ? 5.517 -20.416 4.105 1.00 92.38 81 LEU A C 1
ATOM 582 O O . LEU A 1 81 ? 5.790 -20.316 2.912 1.00 92.38 81 LEU A O 1
ATOM 586 N N . ALA A 1 82 ? 4.265 -20.593 4.538 1.00 92.38 82 ALA A N 1
ATOM 587 C CA . ALA A 1 82 ? 3.113 -20.649 3.640 1.00 92.38 82 ALA A CA 1
ATOM 588 C C . ALA A 1 82 ? 2.953 -19.352 2.836 1.00 92.38 82 ALA A C 1
ATOM 590 O O . ALA A 1 82 ? 2.801 -19.398 1.617 1.00 92.38 82 ALA A O 1
ATOM 591 N N . THR A 1 83 ? 3.068 -18.201 3.503 1.00 90.31 83 THR A N 1
ATOM 592 C CA . THR A 1 83 ? 3.031 -16.882 2.855 1.00 90.31 83 THR A CA 1
ATOM 593 C C . THR A 1 83 ? 4.133 -16.765 1.803 1.00 90.31 83 THR A C 1
ATOM 595 O O . THR A 1 83 ? 3.843 -16.415 0.665 1.00 90.31 83 THR A O 1
ATOM 598 N N . GLY A 1 84 ? 5.370 -17.137 2.151 1.00 91.88 84 GLY A N 1
ATOM 599 C CA . GLY A 1 84 ? 6.521 -17.129 1.247 1.00 91.88 84 GLY A CA 1
ATOM 600 C C . GLY A 1 84 ? 6.336 -18.026 0.022 1.00 91.88 84 GLY A C 1
ATOM 601 O O . GLY A 1 84 ? 6.643 -17.608 -1.097 1.00 91.88 84 GLY A O 1
ATOM 602 N N . MET A 1 85 ? 5.788 -19.231 0.204 1.00 94.12 85 MET A N 1
ATOM 603 C CA . MET A 1 85 ? 5.475 -20.139 -0.906 1.00 94.12 85 MET A CA 1
ATOM 604 C C . MET A 1 85 ? 4.433 -19.533 -1.845 1.00 94.12 85 MET A C 1
ATOM 606 O O . MET A 1 85 ? 4.661 -19.486 -3.051 1.00 94.12 85 MET A O 1
ATOM 610 N N . VAL A 1 86 ? 3.331 -19.002 -1.306 1.00 92.12 86 VAL A N 1
ATOM 611 C CA . VAL A 1 86 ? 2.285 -18.350 -2.109 1.00 92.12 86 VAL A CA 1
ATOM 612 C C . VAL A 1 86 ? 2.846 -17.149 -2.870 1.00 92.12 86 VAL A C 1
ATOM 614 O O . VAL A 1 86 ? 2.610 -17.029 -4.070 1.00 92.12 86 VAL A O 1
ATOM 617 N N . THR A 1 87 ? 3.638 -16.292 -2.217 1.00 89.50 87 THR A N 1
ATOM 618 C CA . THR A 1 87 ? 4.257 -15.139 -2.888 1.00 89.50 87 THR A CA 1
ATOM 619 C C . THR A 1 87 ? 5.262 -15.559 -3.955 1.00 89.50 87 THR A C 1
ATOM 621 O O . THR A 1 87 ? 5.321 -14.924 -5.002 1.00 89.50 87 THR A O 1
ATOM 624 N N . THR A 1 88 ? 6.019 -16.638 -3.732 1.00 91.62 88 THR A N 1
ATOM 625 C CA . THR A 1 88 ? 6.971 -17.164 -4.724 1.00 91.62 88 THR A CA 1
ATOM 626 C C . THR A 1 88 ? 6.230 -17.683 -5.948 1.00 91.62 88 THR A C 1
ATOM 628 O O . THR A 1 88 ? 6.580 -17.322 -7.065 1.00 91.62 88 THR A O 1
ATOM 631 N N . LEU A 1 89 ? 5.166 -18.465 -5.745 1.00 92.88 89 LEU A N 1
ATOM 632 C CA . LEU A 1 89 ? 4.323 -18.953 -6.835 1.00 92.88 89 LEU A CA 1
ATOM 633 C C . LEU A 1 89 ? 3.690 -17.796 -7.611 1.00 92.88 89 LEU A C 1
ATOM 635 O O . LEU A 1 89 ? 3.742 -17.799 -8.835 1.00 92.88 89 LEU A O 1
ATOM 639 N N . ALA A 1 90 ? 3.157 -16.781 -6.924 1.00 88.00 90 ALA A N 1
ATOM 640 C CA . ALA A 1 90 ? 2.603 -15.592 -7.570 1.00 88.00 90 ALA A CA 1
ATOM 641 C C . ALA A 1 90 ? 3.659 -14.820 -8.384 1.00 88.00 90 ALA A C 1
ATOM 643 O O . ALA A 1 90 ? 3.362 -14.347 -9.479 1.00 88.00 90 ALA A O 1
ATOM 644 N N . ALA A 1 91 ? 4.897 -14.735 -7.887 1.00 86.69 91 ALA A N 1
ATOM 645 C CA . ALA A 1 91 ? 6.000 -14.053 -8.562 1.00 86.69 91 ALA A CA 1
ATOM 646 C C . ALA A 1 91 ? 6.461 -14.752 -9.855 1.00 86.69 91 ALA A C 1
ATOM 648 O O . ALA A 1 91 ? 7.077 -14.105 -10.700 1.00 86.69 91 ALA A O 1
ATOM 649 N N . LEU A 1 92 ? 6.145 -16.039 -10.049 1.00 88.06 92 LEU A N 1
ATOM 650 C CA . LEU A 1 92 ? 6.432 -16.746 -11.304 1.00 88.06 92 LEU A CA 1
ATOM 651 C C . LEU A 1 92 ? 5.540 -16.283 -12.464 1.00 88.06 92 LEU A C 1
ATOM 653 O O . LEU A 1 92 ? 5.877 -16.537 -13.619 1.00 88.06 92 LEU A O 1
ATOM 657 N N . PHE A 1 93 ? 4.420 -15.607 -12.189 1.00 87.25 93 PHE A N 1
ATOM 658 C CA . PHE A 1 93 ? 3.491 -15.154 -13.220 1.00 87.25 93 PHE A CA 1
ATOM 659 C C . PHE A 1 93 ? 3.830 -13.726 -13.679 1.00 87.25 93 PHE A C 1
ATOM 661 O O . PHE A 1 93 ? 3.656 -12.775 -12.910 1.00 87.25 93 PHE A O 1
ATOM 668 N N . PRO A 1 94 ? 4.219 -13.520 -14.956 1.00 77.06 94 PRO A N 1
ATOM 669 C CA . PRO A 1 94 ? 4.548 -12.191 -15.476 1.00 77.06 94 PRO A CA 1
ATOM 670 C C . PRO A 1 94 ? 3.401 -11.186 -15.346 1.00 77.06 94 PRO A C 1
ATOM 672 O O . PRO A 1 94 ? 3.649 -10.004 -15.138 1.00 77.06 94 PRO A O 1
ATOM 675 N N . ALA A 1 95 ? 2.148 -11.648 -15.399 1.00 76.88 95 ALA A N 1
ATOM 676 C CA . ALA A 1 95 ? 0.968 -10.803 -15.223 1.00 76.88 95 ALA A CA 1
ATOM 677 C C . ALA A 1 95 ? 0.955 -10.047 -13.879 1.00 76.88 95 ALA A C 1
ATOM 679 O O . ALA A 1 95 ? 0.414 -8.947 -13.802 1.00 76.88 95 ALA A O 1
ATOM 680 N N . VAL A 1 96 ? 1.573 -10.612 -12.837 1.00 73.56 96 VAL A N 1
ATOM 681 C CA . VAL A 1 96 ? 1.651 -10.003 -11.502 1.00 73.56 96 VAL A CA 1
ATOM 682 C C . VAL A 1 96 ? 2.837 -9.039 -11.411 1.00 73.56 96 VAL A C 1
ATOM 684 O O . VAL A 1 96 ? 2.707 -7.933 -10.890 1.00 73.56 96 VAL A O 1
ATOM 687 N N . VAL A 1 97 ? 3.998 -9.429 -11.944 1.00 75.25 97 VAL A N 1
ATOM 688 C CA . VAL A 1 97 ? 5.262 -8.694 -11.750 1.00 75.25 97 VAL A CA 1
ATOM 689 C C . VAL A 1 97 ? 5.454 -7.568 -12.774 1.00 75.25 97 VAL A C 1
ATOM 691 O O . VAL A 1 97 ? 6.043 -6.537 -12.457 1.00 75.25 97 VAL A O 1
ATOM 694 N N . MET A 1 98 ? 4.911 -7.708 -13.986 1.00 74.88 98 MET A N 1
ATOM 695 C CA . MET A 1 98 ? 5.032 -6.693 -15.045 1.00 74.88 98 MET A CA 1
ATOM 696 C C . MET A 1 98 ? 4.105 -5.486 -14.841 1.00 74.88 98 MET A C 1
ATOM 698 O O . MET A 1 98 ? 4.269 -4.467 -15.507 1.00 74.88 98 MET A O 1
ATOM 702 N N . LYS A 1 99 ? 3.149 -5.571 -13.907 1.00 78.69 99 LYS A N 1
ATOM 703 C CA . LYS A 1 99 ? 2.232 -4.482 -13.524 1.00 78.69 99 LYS A CA 1
ATOM 704 C C . LYS A 1 99 ? 2.536 -3.931 -12.130 1.00 78.69 99 LYS A C 1
ATOM 706 O O . LYS A 1 99 ? 1.655 -3.407 -11.455 1.00 78.69 99 LYS A O 1
ATOM 711 N N . LEU A 1 100 ? 3.796 -4.034 -11.697 1.00 79.06 100 LEU A N 1
ATOM 712 C CA . LEU A 1 100 ? 4.210 -3.666 -10.344 1.00 79.06 100 LEU A CA 1
ATOM 713 C C . LEU A 1 100 ? 3.865 -2.214 -9.988 1.00 79.06 100 LEU A C 1
ATOM 715 O O . LEU A 1 100 ? 3.407 -1.973 -8.879 1.00 79.06 100 LEU A O 1
ATOM 719 N N . LEU A 1 101 ? 4.055 -1.256 -10.903 1.00 82.44 101 LEU A N 1
ATOM 720 C CA . LEU A 1 101 ? 3.755 0.155 -10.625 1.00 82.44 101 LEU A CA 1
ATOM 721 C C . LEU A 1 101 ? 2.266 0.376 -10.341 1.00 82.44 101 LEU A C 1
ATOM 723 O O . LEU A 1 101 ? 1.926 0.987 -9.330 1.00 82.44 101 LEU A O 1
ATOM 727 N N . ASP A 1 102 ? 1.389 -0.170 -11.181 1.00 84.44 102 ASP A N 1
ATOM 728 C CA . ASP A 1 102 ? -0.063 -0.063 -11.003 1.00 84.44 102 ASP A CA 1
ATOM 729 C C . ASP A 1 102 ? -0.521 -0.800 -9.745 1.00 84.44 102 ASP A C 1
ATOM 731 O O . ASP A 1 102 ? -1.341 -0.293 -8.980 1.00 84.44 102 ASP A O 1
ATOM 735 N N . PHE A 1 103 ? 0.063 -1.971 -9.487 1.00 84.31 103 PHE A N 1
ATOM 736 C CA . PHE A 1 103 ? -0.205 -2.752 -8.287 1.00 84.31 103 PHE A CA 1
ATOM 737 C C . PHE A 1 103 ? 0.203 -2.006 -7.010 1.00 84.31 103 PHE A C 1
ATOM 739 O O . PHE A 1 103 ? -0.577 -1.931 -6.061 1.00 84.31 103 PHE A O 1
ATOM 746 N N . VAL A 1 104 ? 1.397 -1.408 -6.980 1.00 87.06 104 VAL A N 1
ATOM 747 C CA . VAL A 1 104 ? 1.882 -0.618 -5.839 1.00 87.06 104 VAL A CA 1
ATOM 748 C C . VAL A 1 104 ? 1.036 0.640 -5.651 1.00 87.06 104 VAL A C 1
ATOM 750 O O . VAL A 1 104 ? 0.714 0.986 -4.515 1.00 87.06 104 VAL A O 1
ATOM 753 N N . ALA A 1 105 ? 0.625 1.299 -6.736 1.00 90.94 105 ALA A N 1
ATOM 754 C CA . ALA A 1 105 ? -0.249 2.467 -6.670 1.00 90.94 105 ALA A CA 1
ATOM 755 C C . ALA A 1 105 ? -1.629 2.113 -6.100 1.00 90.94 105 ALA A C 1
ATOM 757 O O . ALA A 1 105 ? -2.121 2.791 -5.194 1.00 90.94 105 ALA A O 1
ATOM 758 N N . LEU A 1 106 ? -2.216 1.007 -6.564 1.00 92.62 106 LEU A N 1
ATOM 759 C CA . LEU A 1 106 ? -3.462 0.467 -6.030 1.00 92.62 106 LEU A CA 1
ATOM 760 C C . LEU A 1 106 ? -3.322 0.113 -4.545 1.00 92.62 106 LEU A C 1
ATOM 762 O O . LEU A 1 106 ? -4.168 0.492 -3.738 1.00 92.62 106 LEU A O 1
ATOM 766 N N . TYR A 1 107 ? -2.239 -0.565 -4.162 1.00 91.06 107 TYR A N 1
ATOM 767 C CA . TYR A 1 107 ? -1.972 -0.904 -2.765 1.00 91.06 107 TYR A CA 1
ATOM 768 C C . TYR A 1 107 ? -1.827 0.349 -1.893 1.00 91.06 107 TYR A C 1
ATOM 770 O O . TYR A 1 107 ? -2.394 0.417 -0.802 1.00 91.06 107 TYR A O 1
ATOM 778 N N . GLY A 1 108 ? -1.147 1.380 -2.401 1.00 93.50 108 GLY A N 1
ATOM 779 C CA . GLY A 1 108 ? -1.063 2.694 -1.771 1.00 93.50 108 GLY A CA 1
ATOM 780 C C . GLY A 1 108 ? -2.440 3.323 -1.555 1.00 93.50 108 GLY A C 1
ATOM 781 O O . GLY A 1 108 ? -2.731 3.758 -0.443 1.00 93.50 108 GLY A O 1
ATOM 782 N N . MET A 1 109 ? -3.310 3.305 -2.569 1.00 95.56 109 MET A N 1
ATOM 783 C CA . MET A 1 109 ? -4.688 3.800 -2.463 1.00 95.56 109 MET A CA 1
ATOM 784 C C . MET A 1 109 ? -5.502 3.011 -1.424 1.00 95.56 109 MET A C 1
ATOM 786 O O . MET A 1 109 ? -6.247 3.613 -0.654 1.00 95.56 109 MET A O 1
ATOM 790 N N . ILE A 1 110 ? -5.343 1.684 -1.366 1.00 96.25 110 ILE A N 1
ATOM 791 C CA . ILE A 1 110 ? -6.063 0.803 -0.431 1.00 96.25 110 ILE A CA 1
ATOM 792 C C . ILE A 1 110 ? -5.622 1.017 1.023 1.00 96.25 110 ILE A C 1
ATOM 794 O O . ILE A 1 110 ? -6.457 1.016 1.934 1.00 96.25 110 ILE A O 1
ATOM 798 N N . LEU A 1 111 ? -4.318 1.186 1.256 1.00 95.69 111 LEU A N 1
ATOM 799 C CA . LEU A 1 111 ? -3.747 1.329 2.598 1.00 95.69 111 LEU A CA 1
ATOM 800 C C . LEU A 1 111 ? -3.808 2.751 3.148 1.00 95.69 111 LEU A C 1
ATOM 802 O O . LEU A 1 111 ? -3.887 2.942 4.363 1.00 95.69 111 LEU A O 1
ATOM 806 N N . MET A 1 112 ? -3.763 3.755 2.278 1.00 96.94 112 MET A N 1
ATOM 807 C CA . M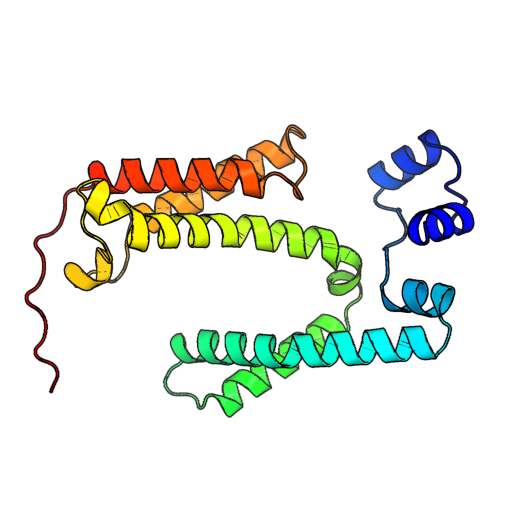ET A 1 112 ? -3.754 5.161 2.665 1.00 96.94 112 MET A CA 1
ATOM 808 C C . MET A 1 112 ? -4.872 5.536 3.660 1.00 96.94 112 MET A C 1
ATOM 810 O O . MET A 1 112 ? -4.550 6.207 4.647 1.00 96.94 112 MET A O 1
ATOM 814 N N . PRO A 1 113 ? -6.144 5.098 3.511 1.00 97.38 113 PRO A N 1
ATOM 815 C CA . PRO A 1 113 ? -7.185 5.471 4.467 1.00 97.38 113 PRO A CA 1
ATOM 816 C C . PRO A 1 113 ? -6.971 4.829 5.835 1.00 97.38 113 PRO A C 1
ATOM 818 O O . PRO A 1 113 ? -7.272 5.458 6.845 1.00 97.38 113 PRO A O 1
ATOM 821 N N . MET A 1 114 ? -6.379 3.631 5.891 1.00 96.12 114 MET A N 1
ATOM 822 C CA . MET A 1 114 ? -6.012 3.004 7.164 1.00 96.12 114 MET A CA 1
ATOM 823 C C . MET A 1 114 ? -4.967 3.849 7.899 1.00 96.12 114 MET A C 1
ATOM 825 O O . MET A 1 114 ? -5.118 4.123 9.087 1.00 96.12 114 MET A O 1
ATOM 829 N N . GLY A 1 115 ? -3.943 4.325 7.182 1.00 95.94 115 GLY A N 1
ATOM 830 C CA . GLY A 1 115 ? -2.926 5.215 7.744 1.00 95.94 115 GLY A CA 1
ATOM 831 C C . GLY A 1 115 ? -3.504 6.544 8.242 1.00 95.94 115 GLY A C 1
ATOM 832 O O . GLY A 1 115 ? -3.144 6.995 9.327 1.00 95.94 115 GLY A O 1
ATOM 833 N N . ALA A 1 116 ? -4.429 7.148 7.488 1.00 97.12 116 ALA A N 1
ATOM 834 C CA . ALA A 1 116 ? -5.112 8.381 7.886 1.00 97.12 116 ALA A CA 1
ATOM 835 C C . ALA A 1 116 ? -5.952 8.192 9.157 1.00 97.12 116 ALA A C 1
ATOM 837 O O . ALA A 1 116 ? -5.850 8.992 10.085 1.00 97.12 116 ALA A O 1
ATOM 838 N N . VAL A 1 117 ? -6.735 7.111 9.222 1.00 96.25 117 VAL A N 1
ATOM 839 C CA . VAL A 1 117 ? -7.544 6.766 10.399 1.00 96.25 117 VAL A CA 1
ATOM 840 C C . VAL A 1 117 ? -6.655 6.559 11.621 1.00 96.25 117 VAL A C 1
ATOM 842 O O . VAL A 1 117 ? -6.901 7.190 12.642 1.00 96.25 117 VAL A O 1
ATOM 845 N N . ILE A 1 118 ? -5.597 5.747 11.519 1.00 95.06 118 ILE A N 1
ATOM 846 C CA . ILE A 1 118 ? -4.670 5.490 12.636 1.00 95.06 118 ILE A CA 1
ATOM 847 C C . ILE A 1 118 ? -4.008 6.789 13.106 1.00 95.06 118 ILE A C 1
ATOM 849 O O . ILE A 1 118 ? -3.924 7.042 14.307 1.00 95.06 118 ILE A O 1
ATOM 853 N N . PHE A 1 119 ? -3.553 7.631 12.173 1.00 96.62 119 PHE A N 1
ATOM 854 C CA . PHE A 1 119 ? -2.940 8.914 12.506 1.00 9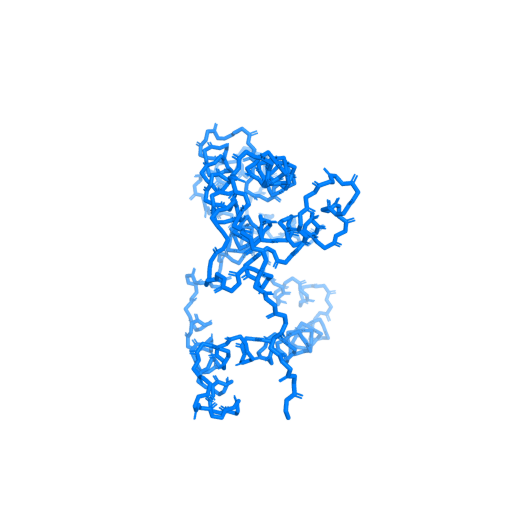6.62 119 PHE A CA 1
ATOM 855 C C . PHE A 1 119 ? -3.912 9.817 13.268 1.00 96.62 119 PHE A C 1
ATOM 857 O O . PHE A 1 119 ? -3.575 10.343 14.329 1.00 96.62 119 PHE A O 1
ATOM 864 N N . VAL A 1 120 ? -5.129 9.977 12.749 1.00 96.12 120 VAL A N 1
ATOM 865 C CA . VAL A 1 120 ? -6.149 10.809 13.382 1.00 96.12 120 VAL A CA 1
ATOM 866 C C . VAL A 1 120 ? -6.535 10.255 14.751 1.00 96.12 120 VAL A C 1
ATOM 868 O O . VAL A 1 120 ? -6.604 11.020 15.712 1.00 96.12 120 VAL A O 1
ATOM 871 N N . ASP A 1 121 ? -6.762 8.948 14.853 1.00 93.50 121 ASP A N 1
ATOM 872 C CA . ASP A 1 121 ? -7.184 8.298 16.090 1.00 93.50 121 ASP A CA 1
ATOM 873 C C . ASP A 1 121 ? -6.125 8.434 17.190 1.00 93.50 121 ASP A C 1
ATOM 875 O O . ASP A 1 121 ? -6.422 8.849 18.307 1.00 93.50 121 ASP A O 1
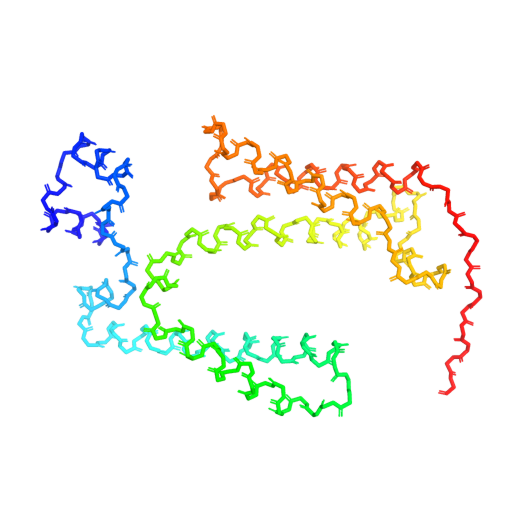ATOM 879 N N . PHE A 1 122 ? -4.858 8.178 16.862 1.00 92.94 122 PHE A N 1
ATOM 880 C CA . PHE A 1 122 ? -3.795 8.176 17.861 1.00 92.94 122 PHE A CA 1
ATOM 881 C C . PHE A 1 122 ? -3.310 9.588 18.226 1.00 92.94 122 PHE A C 1
ATOM 883 O O . PHE A 1 122 ? -3.043 9.866 19.396 1.00 92.94 122 PHE A O 1
ATOM 890 N N . TRP A 1 123 ? -3.189 10.498 17.251 1.00 93.94 123 TRP A N 1
ATOM 891 C CA . TRP A 1 123 ? -2.583 11.820 17.475 1.00 93.94 123 TRP A CA 1
ATOM 892 C C . TRP A 1 123 ? -3.596 12.951 17.653 1.00 93.94 123 TRP A C 1
ATOM 894 O O . TRP A 1 123 ? -3.337 13.894 18.407 1.00 93.94 123 TRP A O 1
ATOM 904 N N . LEU A 1 124 ? -4.725 12.908 16.942 1.00 93.44 124 LEU A N 1
ATOM 905 C CA . LEU A 1 124 ? -5.657 14.036 16.868 1.00 93.44 124 LEU A CA 1
ATOM 906 C C . LEU A 1 124 ? -6.916 13.824 17.711 1.00 93.44 124 LEU A C 1
ATOM 908 O O . LEU A 1 124 ? -7.469 14.820 18.168 1.00 93.44 124 LEU A O 1
ATOM 912 N N . ALA A 1 125 ? -7.343 12.587 17.977 1.00 89.88 125 ALA A N 1
ATOM 913 C CA . ALA A 1 125 ? -8.610 12.292 18.654 1.00 89.88 125 ALA A CA 1
ATOM 914 C C . ALA A 1 125 ? -8.799 13.076 19.957 1.00 89.88 125 ALA A C 1
ATOM 916 O O . ALA A 1 125 ? -9.752 13.845 20.088 1.00 89.88 125 ALA A O 1
ATOM 917 N N . ARG A 1 126 ? -7.817 13.000 20.869 1.00 86.25 126 ARG A N 1
ATOM 918 C CA . ARG A 1 126 ? -7.853 13.728 22.151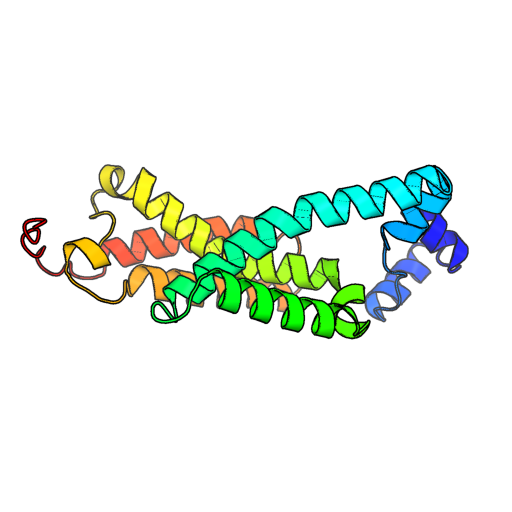 1.00 86.25 126 ARG A CA 1
ATOM 919 C C . ARG A 1 126 ? -7.923 15.245 21.975 1.00 86.25 126 ARG A C 1
ATOM 921 O O . ARG A 1 126 ? -8.625 15.913 22.722 1.00 86.25 126 ARG A O 1
ATOM 928 N N . ARG A 1 127 ? -7.211 15.794 20.985 1.00 90.31 127 ARG A N 1
ATOM 929 C CA . ARG A 1 127 ? -7.208 17.242 20.689 1.00 90.31 127 ARG A CA 1
ATOM 930 C C . ARG A 1 127 ? -8.518 17.702 20.055 1.00 90.31 127 ARG A C 1
ATOM 932 O O . ARG A 1 127 ? -8.901 18.856 20.189 1.00 90.31 127 ARG A O 1
ATOM 939 N N . LEU A 1 128 ? -9.179 16.797 19.344 1.00 88.50 128 LEU A N 1
ATOM 940 C CA . LEU A 1 128 ? -10.426 17.020 18.629 1.00 88.50 128 LEU A CA 1
ATOM 941 C C . LEU A 1 128 ? -11.666 16.651 19.461 1.00 88.50 128 LEU A C 1
ATOM 943 O O . LEU A 1 128 ? -12.785 16.863 18.987 1.00 88.50 128 LEU A O 1
ATOM 947 N N . GLY A 1 129 ? -11.479 16.155 20.686 1.00 82.50 129 GLY A N 1
ATOM 948 C CA . GLY A 1 129 ? -12.550 15.902 21.648 1.00 82.50 129 GLY A CA 1
ATOM 949 C C . GLY A 1 129 ? -13.340 14.617 21.402 1.00 82.50 129 GLY A C 1
ATOM 950 O O . GLY A 1 129 ? -14.503 14.560 21.788 1.00 82.50 129 GLY A O 1
ATOM 951 N N . PHE A 1 130 ? -12.748 13.607 20.755 1.00 84.06 130 PHE A N 1
ATOM 952 C CA . PHE A 1 130 ? -13.336 12.266 20.662 1.00 84.06 130 PHE A CA 1
ATOM 953 C C . PHE A 1 130 ? -12.388 11.195 21.209 1.00 84.06 130 PHE A C 1
ATOM 955 O O . PHE A 1 130 ? -11.179 11.405 21.331 1.00 84.06 130 PHE A O 1
ATOM 962 N N . GLU A 1 131 ? -12.960 10.054 21.587 1.00 83.50 131 GLU A N 1
ATOM 963 C CA . GLU A 1 131 ? -12.238 8.983 22.273 1.00 83.50 131 GLU A CA 1
ATOM 964 C C . GLU A 1 131 ? -11.327 8.198 21.312 1.00 83.50 131 GLU A C 1
ATOM 966 O O . GLU A 1 131 ? -11.832 7.628 20.341 1.00 83.50 131 GLU A O 1
ATOM 971 N N . PRO A 1 132 ? -10.005 8.128 21.573 1.00 85.81 132 PRO A N 1
ATOM 972 C CA . PRO A 1 132 ? -9.094 7.272 20.815 1.00 85.81 132 PRO A CA 1
ATOM 973 C C . PRO A 1 132 ? -9.342 5.791 21.126 1.00 85.81 132 PRO A C 1
ATOM 975 O O . PRO A 1 132 ? -9.852 5.450 22.197 1.00 85.81 132 PRO A O 1
ATOM 978 N N . ASN A 1 133 ? -8.923 4.894 20.232 1.00 84.31 133 ASN A N 1
ATOM 979 C CA . ASN A 1 133 ? -9.072 3.441 20.373 1.00 84.31 133 ASN A CA 1
ATOM 980 C C . ASN A 1 133 ? -10.517 3.029 20.710 1.00 84.31 133 ASN A C 1
ATOM 982 O O . ASN A 1 133 ? -10.760 2.156 21.544 1.00 84.31 133 ASN A O 1
ATOM 986 N N . TYR A 1 134 ? -11.494 3.674 20.065 1.00 83.25 134 TYR A N 1
ATOM 987 C CA . TYR A 1 134 ? -12.915 3.556 20.403 1.00 83.25 134 TYR A CA 1
ATOM 988 C C . TYR A 1 134 ? -13.408 2.105 20.550 1.00 83.25 134 TYR A C 1
ATOM 990 O O . TYR A 1 134 ? -14.113 1.780 21.503 1.00 83.25 134 TYR A O 1
ATOM 998 N N . ALA A 1 135 ? -13.025 1.215 19.628 1.00 83.12 135 ALA A N 1
ATOM 999 C CA . ALA A 1 135 ? -13.428 -0.192 19.663 1.00 83.12 135 ALA A CA 1
ATOM 1000 C C . ALA A 1 135 ? -12.898 -0.916 20.914 1.00 83.12 135 ALA A C 1
ATOM 1002 O O . ALA A 1 135 ? -13.653 -1.600 21.595 1.00 83.12 135 ALA A O 1
ATOM 1003 N N . GLU A 1 136 ? -11.634 -0.693 21.269 1.00 83.06 136 GLU A N 1
ATOM 1004 C CA . GLU A 1 136 ? -11.010 -1.276 22.458 1.00 83.06 136 GLU A CA 1
ATOM 1005 C C . GLU A 1 136 ? -11.656 -0.745 23.745 1.00 83.06 136 GLU A C 1
ATOM 1007 O O . GLU A 1 136 ? -12.043 -1.522 24.615 1.00 83.06 136 GLU A O 1
ATOM 1012 N N . ARG A 1 137 ? -11.887 0.573 23.828 1.00 79.44 137 ARG A N 1
ATOM 1013 C CA . ARG A 1 137 ? -12.505 1.214 25.004 1.00 79.44 137 ARG A CA 1
ATOM 1014 C C . ARG A 1 137 ? -13.964 0.834 25.227 1.00 79.44 137 ARG A C 1
ATOM 1016 O O . ARG A 1 137 ? -14.431 0.816 26.360 1.00 79.44 137 ARG A O 1
ATOM 1023 N N . THR A 1 138 ? -14.702 0.559 24.159 1.00 80.81 138 THR A N 1
ATOM 1024 C CA . THR A 1 138 ? -16.127 0.199 24.238 1.00 80.81 138 THR A CA 1
ATOM 1025 C C . THR A 1 138 ? -16.364 -1.311 24.245 1.00 80.81 138 THR A C 1
ATOM 1027 O O . THR A 1 138 ? -17.515 -1.745 24.220 1.00 80.81 138 THR A O 1
ATOM 1030 N N . GLY A 1 139 ? -15.298 -2.125 24.246 1.00 78.12 139 GLY A N 1
ATOM 1031 C CA . GLY A 1 139 ? -15.391 -3.579 24.072 1.00 78.12 139 GLY A CA 1
ATOM 1032 C C . GLY A 1 139 ? -15.992 -3.992 22.721 1.00 78.12 139 GLY A C 1
ATOM 1033 O O . GLY A 1 139 ? -16.444 -5.125 22.543 1.00 78.12 139 GLY A O 1
ATOM 1034 N N . GLY A 1 140 ? -16.054 -3.063 21.766 1.00 78.06 140 GLY A N 1
ATOM 1035 C CA . GLY A 1 140 ? -16.578 -3.282 20.431 1.00 78.06 140 GLY A CA 1
ATOM 1036 C C . GLY A 1 140 ? -15.581 -4.043 19.564 1.00 78.06 140 GLY A C 1
ATOM 1037 O O . GLY A 1 140 ? -14.382 -3.793 19.585 1.00 78.06 140 GLY A O 1
ATOM 1038 N N . ARG A 1 141 ? -16.081 -4.949 18.723 1.00 79.81 141 ARG A N 1
ATOM 1039 C CA . ARG A 1 141 ? -15.230 -5.683 17.768 1.00 79.81 141 ARG A CA 1
ATOM 1040 C C . ARG A 1 141 ? -14.820 -4.841 16.556 1.00 79.81 141 ARG A C 1
ATOM 1042 O O . ARG A 1 141 ? -13.875 -5.202 15.864 1.00 79.81 141 ARG A O 1
ATOM 1049 N N . THR A 1 142 ? -15.544 -3.758 16.267 1.00 81.06 142 THR A N 1
ATOM 1050 C CA . THR A 1 142 ? -15.387 -2.968 15.037 1.00 81.06 142 THR A CA 1
ATOM 1051 C C . 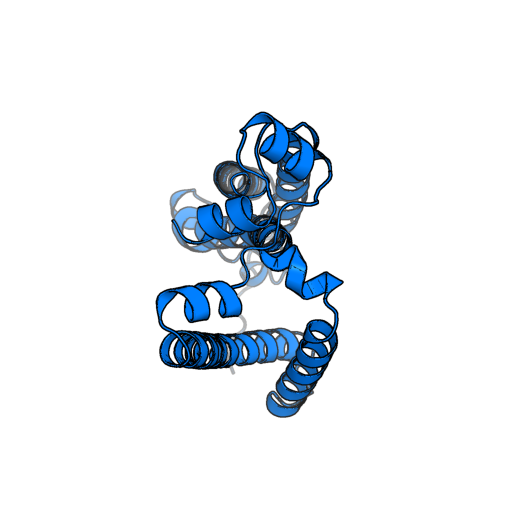THR A 1 142 ? -15.695 -1.492 15.267 1.00 81.06 142 THR A C 1
ATOM 1053 O O . THR A 1 142 ? -16.718 -1.156 15.866 1.00 81.06 142 THR A O 1
ATOM 1056 N N . ASN A 1 143 ? -14.861 -0.609 14.713 1.00 88.19 143 ASN A N 1
ATOM 1057 C CA . ASN A 1 143 ? -15.136 0.823 14.624 1.00 88.19 143 ASN A CA 1
ATOM 1058 C C . ASN A 1 143 ? -15.799 1.142 13.269 1.00 88.19 143 ASN A C 1
ATOM 1060 O O . ASN A 1 143 ? -15.139 1.156 12.229 1.00 88.19 143 ASN A O 1
ATOM 1064 N N . TRP A 1 144 ? -17.109 1.407 13.285 1.00 88.44 144 TRP A N 1
ATOM 1065 C CA . TRP A 1 144 ? -17.872 1.731 12.074 1.00 88.44 144 TRP A CA 1
ATOM 1066 C C . TRP A 1 144 ? -17.456 3.058 11.432 1.00 88.44 144 TRP A C 1
ATOM 1068 O O . TRP A 1 144 ? -17.503 3.157 10.208 1.00 88.44 144 TRP A O 1
ATOM 1078 N N . ALA A 1 145 ? -16.987 4.041 12.213 1.00 91.75 145 ALA A N 1
ATOM 1079 C CA . ALA A 1 145 ? -16.457 5.293 11.672 1.00 91.75 145 ALA A CA 1
ATOM 1080 C C . ALA A 1 145 ? -15.207 5.030 10.821 1.00 91.75 145 ALA A C 1
ATOM 1082 O O . ALA A 1 145 ? -15.096 5.537 9.708 1.00 91.75 145 ALA A O 1
ATOM 1083 N N . ALA A 1 146 ? -14.299 4.183 11.318 1.00 93.44 146 ALA A N 1
ATOM 1084 C CA . ALA A 1 146 ? -13.088 3.783 10.603 1.00 93.44 146 ALA A CA 1
ATOM 1085 C C . ALA A 1 146 ? -13.415 2.995 9.325 1.00 93.44 146 ALA A C 1
ATOM 1087 O O . ALA A 1 146 ? -12.881 3.297 8.259 1.00 93.44 146 ALA A O 1
ATOM 1088 N N . GLY A 1 147 ? -14.323 2.016 9.417 1.00 93.94 147 GLY A N 1
ATOM 1089 C CA . GLY A 1 147 ? -14.736 1.204 8.270 1.00 93.94 147 GLY A CA 1
ATOM 1090 C C . GLY A 1 147 ? -15.427 2.021 7.175 1.00 93.94 147 GLY A C 1
ATOM 1091 O O . GLY A 1 147 ? -15.111 1.864 5.997 1.00 93.94 147 GLY A O 1
ATOM 1092 N N . ALA A 1 148 ? -16.327 2.932 7.555 1.00 94.69 148 ALA A N 1
ATOM 1093 C CA . ALA A 1 148 ? -17.004 3.816 6.612 1.00 94.69 148 ALA A CA 1
ATOM 1094 C C . ALA A 1 148 ? -16.045 4.847 5.999 1.00 94.69 148 ALA A C 1
ATOM 1096 O O . ALA A 1 148 ? -16.070 5.030 4.786 1.00 94.69 148 ALA A O 1
ATOM 1097 N N . ALA A 1 149 ? -15.158 5.464 6.791 1.00 96.38 149 ALA A N 1
ATOM 1098 C CA . ALA A 1 149 ? -14.123 6.354 6.261 1.00 96.38 149 ALA A CA 1
ATOM 1099 C C . ALA A 1 149 ? -13.238 5.627 5.238 1.00 96.38 149 ALA A C 1
ATOM 1101 O O . ALA A 1 149 ? -12.981 6.159 4.163 1.00 96.38 149 ALA A O 1
ATOM 1102 N N . TRP A 1 150 ? -12.845 4.384 5.526 1.00 97.25 150 TRP A N 1
ATOM 1103 C CA . TRP A 1 150 ? -12.075 3.565 4.594 1.00 97.25 150 TRP A CA 1
ATOM 1104 C C . TRP A 1 150 ? -12.845 3.288 3.294 1.00 97.25 150 TRP A C 1
ATOM 1106 O O . TRP A 1 150 ? -12.370 3.660 2.223 1.00 97.25 150 TRP A O 1
ATOM 1116 N N . LEU A 1 151 ? -14.054 2.719 3.366 1.00 97.44 151 LEU A N 1
ATOM 1117 C CA . LEU A 1 151 ? -14.845 2.370 2.176 1.00 97.44 151 LEU A CA 1
ATOM 1118 C C . LEU A 1 151 ? -15.218 3.588 1.322 1.00 97.44 151 LEU A C 1
ATOM 1120 O O . LEU A 1 151 ? -15.089 3.546 0.097 1.00 97.44 151 LEU A O 1
ATOM 1124 N N . VAL A 1 152 ? -15.669 4.675 1.951 1.00 97.50 152 VAL A N 1
ATOM 1125 C CA . VAL A 1 152 ? -16.088 5.886 1.234 1.00 97.50 152 VAL A CA 1
ATOM 1126 C C . VAL A 1 152 ? -14.886 6.547 0.566 1.00 97.50 152 VAL A C 1
ATOM 1128 O O . VAL A 1 152 ? -14.988 6.930 -0.599 1.00 97.50 152 VAL A O 1
ATOM 1131 N N . THR A 1 153 ? -13.731 6.630 1.237 1.00 97.81 153 THR A N 1
ATOM 1132 C CA . THR A 1 153 ? -12.523 7.164 0.598 1.00 97.81 153 THR A CA 1
ATOM 1133 C C . THR A 1 153 ? -12.089 6.320 -0.591 1.00 97.81 153 THR A C 1
ATOM 1135 O O . THR A 1 153 ? -11.745 6.895 -1.621 1.00 97.81 153 THR A O 1
ATOM 1138 N N . LEU A 1 154 ? -12.144 4.987 -0.501 1.00 97.56 154 LEU A N 1
ATOM 1139 C CA . LEU A 1 154 ? -11.844 4.136 -1.655 1.00 97.56 154 LEU A CA 1
ATOM 1140 C C . LEU A 1 154 ? -12.794 4.418 -2.817 1.00 97.56 154 LEU A C 1
ATOM 1142 O O . LEU A 1 154 ? -12.323 4.633 -3.928 1.00 97.56 154 LEU A O 1
ATOM 1146 N N . GLY A 1 155 ? -14.100 4.522 -2.559 1.00 96.81 155 GLY A N 1
ATOM 1147 C CA . GLY A 1 155 ? -15.079 4.886 -3.585 1.00 96.81 155 GLY A CA 1
ATOM 1148 C C . GLY A 1 155 ? -14.774 6.231 -4.254 1.00 96.81 155 GLY A C 1
ATOM 1149 O O . GLY A 1 155 ? -14.772 6.322 -5.482 1.00 96.81 155 GLY A O 1
ATOM 1150 N N . VAL A 1 156 ? -14.447 7.260 -3.465 1.00 96.31 156 VAL A N 1
ATOM 1151 C CA . VAL A 1 156 ? -14.079 8.593 -3.976 1.00 96.31 156 VAL A CA 1
ATOM 1152 C C . VAL A 1 156 ? -12.797 8.534 -4.808 1.00 96.31 156 VAL A C 1
ATOM 1154 O O . VAL A 1 156 ? -12.770 9.048 -5.926 1.00 96.31 156 VAL A O 1
ATOM 1157 N N . CYS A 1 157 ? -11.743 7.890 -4.303 1.00 96.69 157 CYS A N 1
ATOM 1158 C CA . CYS A 1 157 ? -10.470 7.762 -5.010 1.00 96.69 157 CYS A CA 1
ATOM 1159 C C . CYS A 1 157 ? -10.621 6.970 -6.312 1.00 96.69 157 CYS A C 1
ATOM 1161 O O . CYS A 1 157 ? -10.131 7.405 -7.353 1.00 96.69 157 CYS A O 1
ATOM 1163 N N . THR A 1 158 ? -11.336 5.842 -6.285 1.00 95.94 158 THR A N 1
ATOM 1164 C CA . THR A 1 158 ? -11.631 5.054 -7.486 1.00 95.94 158 THR A CA 1
ATOM 1165 C C . THR A 1 158 ? -12.403 5.888 -8.504 1.00 95.94 158 THR A C 1
ATOM 1167 O O . THR A 1 158 ? -12.034 5.911 -9.674 1.00 95.94 158 THR A O 1
ATOM 1170 N N . TRP A 1 159 ? -13.418 6.639 -8.076 1.00 95.75 159 TRP A N 1
ATOM 1171 C CA . TRP A 1 159 ? -14.171 7.516 -8.971 1.00 95.75 159 TRP A CA 1
ATOM 1172 C C . TRP A 1 159 ? -13.302 8.617 -9.602 1.00 95.75 159 TRP A C 1
ATOM 1174 O O . TRP A 1 159 ? -13.401 8.852 -10.807 1.00 95.75 159 TRP A O 1
ATOM 1184 N N . LEU A 1 160 ? -12.411 9.254 -8.832 1.00 94.25 160 LEU A N 1
ATOM 1185 C CA . LEU A 1 160 ? -11.478 10.267 -9.347 1.00 94.25 160 LEU A CA 1
ATOM 1186 C C . LEU A 1 160 ? -10.512 9.699 -10.396 1.00 94.25 160 LEU A C 1
ATOM 1188 O O . LEU A 1 160 ? -10.242 10.368 -11.398 1.00 94.25 160 LEU A O 1
ATOM 1192 N N . VAL A 1 161 ? -10.021 8.476 -10.177 1.00 93.69 161 VAL A N 1
ATOM 1193 C CA . VAL A 1 161 ? -9.140 7.778 -11.125 1.00 93.69 161 VAL A CA 1
ATOM 1194 C C . VAL A 1 161 ? -9.895 7.394 -12.392 1.00 93.69 161 VAL A C 1
ATOM 1196 O O . VAL A 1 161 ? -9.425 7.687 -13.488 1.00 93.69 161 VAL A O 1
ATOM 1199 N N . LEU A 1 162 ? -11.087 6.801 -12.270 1.00 93.00 162 LEU A N 1
ATOM 1200 C CA . LEU A 1 162 ? -11.882 6.372 -13.427 1.00 93.00 162 LEU A CA 1
ATOM 1201 C C . LEU A 1 162 ? -12.375 7.547 -14.283 1.00 93.00 162 LEU A C 1
ATOM 1203 O O . LEU A 1 162 ? -12.520 7.401 -15.493 1.00 93.00 162 LEU A O 1
ATOM 1207 N N . ARG A 1 163 ? -12.594 8.727 -13.688 1.00 93.50 163 ARG A N 1
ATOM 1208 C CA . ARG A 1 163 ? -12.897 9.962 -14.433 1.00 93.50 163 ARG A CA 1
ATOM 1209 C C . ARG A 1 163 ? -11.676 10.606 -15.095 1.00 93.50 163 ARG A C 1
ATOM 1211 O O . ARG A 1 163 ? -11.830 11.637 -15.743 1.00 93.50 163 ARG A O 1
ATOM 1218 N N . GLY A 1 164 ? -10.473 10.067 -14.895 1.00 87.81 164 GLY A N 1
ATOM 1219 C CA . GLY A 1 164 ? -9.231 10.645 -15.413 1.00 87.81 164 GLY A CA 1
ATOM 1220 C C . GLY A 1 164 ? -8.861 11.990 -14.780 1.00 87.81 164 GLY A C 1
ATOM 1221 O O . GLY A 1 164 ? -8.035 12.713 -15.326 1.00 87.81 164 GLY A O 1
ATOM 1222 N N . SER A 1 165 ? -9.468 12.354 -13.643 1.00 88.50 165 SER A N 1
ATOM 1223 C CA . SER A 1 165 ? -9.202 13.636 -12.972 1.00 88.50 165 SER A CA 1
ATOM 1224 C C . SER A 1 165 ? -7.870 13.625 -12.223 1.00 88.50 165 SER A C 1
ATOM 1226 O O . SER A 1 165 ? -7.199 14.650 -12.139 1.00 88.50 165 SER A O 1
ATOM 1228 N N . VAL A 1 166 ? -7.488 12.470 -11.668 1.00 89.88 166 VAL A N 1
ATOM 1229 C CA . VAL A 1 166 ? -6.225 12.273 -10.946 1.00 89.88 166 VAL A CA 1
ATOM 1230 C C . VAL A 1 166 ? -5.657 10.906 -11.310 1.00 89.88 166 VAL A C 1
ATOM 1232 O O . VAL A 1 166 ? -6.387 9.919 -11.336 1.00 89.88 166 VAL A O 1
ATOM 1235 N N . GLN A 1 167 ? -4.352 10.824 -11.567 1.00 88.88 167 GLN A N 1
ATOM 1236 C CA . GLN A 1 167 ? -3.696 9.538 -11.811 1.00 88.88 167 GLN A CA 1
ATOM 1237 C C . GLN A 1 167 ? -3.641 8.694 -10.531 1.00 88.88 167 GLN A C 1
ATOM 1239 O O . GLN A 1 167 ? -3.490 9.223 -9.425 1.00 88.88 167 GLN A O 1
ATOM 1244 N N . ILE A 1 168 ? -3.678 7.367 -10.685 1.00 89.94 168 ILE A N 1
ATOM 1245 C CA . ILE A 1 168 ? -3.637 6.416 -9.564 1.00 89.94 168 ILE A CA 1
ATOM 1246 C C . ILE A 1 168 ? -2.402 6.598 -8.665 1.00 89.94 168 ILE A C 1
ATOM 1248 O O . ILE A 1 168 ? -2.482 6.397 -7.458 1.00 89.94 168 ILE A O 1
ATOM 1252 N N . TYR A 1 169 ? -1.285 7.065 -9.227 1.00 90.06 169 TYR A N 1
ATOM 1253 C CA . TYR A 1 169 ? -0.046 7.325 -8.489 1.00 90.06 169 TYR A CA 1
ATOM 1254 C C . TYR A 1 169 ? -0.148 8.506 -7.511 1.00 90.06 169 TYR A C 1
ATOM 1256 O O . TYR A 1 169 ? 0.594 8.553 -6.532 1.00 90.06 169 TYR A O 1
ATOM 1264 N N . PHE A 1 170 ? -1.069 9.448 -7.748 1.00 92.06 170 PHE A N 1
ATOM 1265 C CA . PHE A 1 170 ? -1.190 10.681 -6.961 1.00 92.06 170 PHE A CA 1
ATOM 1266 C C . PHE A 1 170 ? -2.470 10.761 -6.133 1.00 92.06 170 PHE A C 1
ATOM 1268 O O . PHE A 1 170 ? -2.508 11.515 -5.165 1.00 92.06 170 PHE A O 1
ATOM 1275 N N . VAL A 1 171 ? -3.503 9.983 -6.468 1.00 94.81 171 VAL A N 1
ATOM 1276 C CA . VAL A 1 171 ? -4.827 10.040 -5.819 1.00 94.81 171 VAL A CA 1
ATOM 1277 C C . VAL A 1 171 ? -4.800 9.725 -4.320 1.00 94.81 171 VAL A C 1
ATOM 1279 O O . VAL A 1 171 ? -5.645 10.212 -3.571 1.00 94.81 171 VAL A O 1
ATOM 1282 N N . SER A 1 172 ? -3.798 8.981 -3.851 1.00 93.75 172 SER A N 1
ATOM 1283 C CA . SER A 1 172 ? -3.623 8.673 -2.430 1.00 93.75 172 SER A CA 1
ATOM 1284 C C . SER A 1 172 ? -3.398 9.929 -1.577 1.00 93.75 172 SER A C 1
ATOM 1286 O O . SER A 1 172 ? -3.829 9.974 -0.431 1.00 93.75 172 SER A O 1
ATOM 1288 N N . LEU A 1 173 ? -2.773 10.986 -2.108 1.00 93.75 173 LEU A N 1
ATOM 1289 C CA . LEU A 1 173 ? -2.553 12.220 -1.346 1.00 93.75 173 LEU A CA 1
ATOM 1290 C C . LEU A 1 173 ? -3.863 12.976 -1.033 1.00 93.75 173 LEU A C 1
ATOM 1292 O O . LEU A 1 173 ? -4.143 13.190 0.146 1.00 93.75 173 LEU A O 1
ATOM 1296 N N . PRO A 1 174 ? -4.700 13.365 -2.020 1.00 94.19 174 PRO A N 1
ATOM 1297 C CA . PRO A 1 174 ? -5.997 13.969 -1.728 1.00 94.19 174 PRO A CA 1
ATOM 1298 C C . PRO A 1 174 ? -6.917 12.992 -0.990 1.00 94.19 174 PRO A C 1
ATOM 1300 O O . PRO A 1 174 ? -7.634 13.405 -0.078 1.00 94.19 174 PRO A O 1
ATOM 1303 N N . GLY A 1 175 ? -6.844 11.696 -1.316 1.00 96.31 175 GLY A N 1
ATOM 1304 C CA . GLY A 1 175 ? -7.558 10.649 -0.596 1.00 96.31 175 GLY A CA 1
ATOM 1305 C C . GLY A 1 175 ? -7.296 10.704 0.906 1.00 96.31 175 GLY A C 1
ATOM 1306 O O . GLY A 1 175 ? -8.243 10.612 1.686 1.00 96.31 175 GLY A O 1
ATOM 1307 N N . TRP A 1 176 ? -6.043 10.920 1.325 1.00 97.50 176 TRP A N 1
ATOM 1308 C CA . TRP A 1 176 ? -5.647 10.931 2.736 1.00 97.50 176 TRP A CA 1
ATOM 1309 C C . TRP A 1 176 ? -6.427 11.973 3.535 1.00 97.50 176 TRP A C 1
ATOM 1311 O O . TRP A 1 176 ? -6.962 11.667 4.602 1.00 97.50 176 TRP A O 1
ATOM 1321 N N . PHE A 1 177 ? -6.572 13.179 2.982 1.00 97.25 177 PHE A N 1
ATOM 1322 C CA . PHE A 1 177 ? -7.343 14.251 3.611 1.00 97.25 177 PHE A CA 1
ATOM 1323 C C . PHE A 1 177 ? -8.841 13.941 3.644 1.00 97.25 177 PHE A C 1
ATOM 1325 O O . PHE A 1 177 ? -9.497 14.234 4.644 1.00 97.25 177 PHE A O 1
ATOM 1332 N N . VAL A 1 178 ? -9.375 13.298 2.599 1.00 97.00 178 VAL A N 1
ATOM 1333 C CA . VAL A 1 178 ? -10.767 12.820 2.584 1.00 97.00 178 VAL A CA 1
ATOM 1334 C C . VAL A 1 178 ? -10.989 11.792 3.695 1.00 97.00 178 VAL A C 1
ATOM 1336 O O . VAL A 1 178 ? -11.932 11.938 4.467 1.00 97.00 178 VAL A O 1
ATOM 1339 N N . ALA A 1 179 ? -10.111 10.795 3.833 1.00 97.88 179 ALA A N 1
ATOM 1340 C CA . ALA A 1 179 ? -10.205 9.785 4.890 1.00 97.88 179 ALA A CA 1
ATOM 1341 C C . ALA A 1 179 ? -10.120 10.401 6.287 1.00 97.88 179 ALA A C 1
ATOM 1343 O O . ALA A 1 179 ? -10.933 10.074 7.151 1.00 97.88 179 ALA A O 1
ATOM 1344 N N . ALA A 1 180 ? -9.172 11.317 6.501 1.00 97.19 180 ALA A N 1
ATOM 1345 C CA . ALA A 1 180 ? -9.024 12.017 7.769 1.00 97.19 180 ALA A CA 1
ATOM 1346 C C . ALA A 1 180 ? -10.289 12.821 8.112 1.00 97.19 180 ALA A C 1
ATOM 1348 O O . ALA A 1 180 ? -10.836 12.671 9.203 1.00 97.19 180 ALA A O 1
ATOM 1349 N N . GLY A 1 181 ? -10.799 13.622 7.171 1.00 96.31 181 GLY A N 1
ATOM 1350 C CA . GLY A 1 181 ? -12.015 14.415 7.360 1.00 96.31 181 GLY A CA 1
ATOM 1351 C C . GLY A 1 181 ? -13.252 13.555 7.626 1.00 96.31 181 GLY A C 1
ATOM 1352 O O . GLY A 1 181 ? -13.995 13.829 8.570 1.00 96.31 181 GLY A O 1
ATOM 1353 N N . LEU A 1 182 ? -13.442 12.483 6.849 1.00 96.12 182 LEU A N 1
ATOM 1354 C CA . LEU A 1 182 ? -14.537 11.530 7.040 1.00 96.12 182 LEU A CA 1
ATOM 1355 C C . LEU A 1 182 ? -14.458 10.854 8.406 1.00 96.12 182 LEU A C 1
ATOM 1357 O O . LEU A 1 182 ? -15.459 10.811 9.115 1.00 96.12 182 LEU A O 1
ATOM 1361 N N . TYR A 1 183 ? -13.281 10.365 8.802 1.00 96.31 183 TYR A N 1
ATOM 1362 C CA . TYR A 1 183 ? -13.115 9.701 10.091 1.00 96.31 183 TYR A CA 1
ATOM 1363 C C . TYR A 1 183 ? -13.402 10.649 11.257 1.00 96.31 183 TYR A C 1
ATOM 1365 O O . TYR A 1 183 ? -14.137 10.285 12.173 1.00 96.31 183 TYR A O 1
ATOM 1373 N N . ILE A 1 184 ? -12.897 11.885 11.198 1.00 94.88 184 ILE A N 1
ATOM 1374 C CA . ILE A 1 184 ? -13.177 12.925 12.195 1.00 94.88 184 ILE A CA 1
ATOM 1375 C C . ILE A 1 184 ? -14.679 13.231 12.267 1.00 94.88 184 ILE A C 1
ATOM 1377 O O . ILE A 1 184 ? -15.239 13.302 13.360 1.00 94.88 184 ILE A O 1
ATOM 1381 N N . GLY A 1 185 ? -15.333 13.428 11.119 1.00 93.44 185 GLY A N 1
ATOM 1382 C CA . GLY A 1 185 ? -16.763 13.734 11.059 1.00 93.44 185 GLY A CA 1
ATOM 1383 C C . GLY A 1 185 ? -17.611 12.595 11.620 1.00 93.44 185 GLY A C 1
ATOM 1384 O O . GLY A 1 185 ? -18.426 12.806 12.515 1.00 93.44 185 GLY A O 1
ATOM 1385 N N . LEU A 1 186 ? -17.367 11.369 11.161 1.00 92.44 186 LEU A N 1
ATOM 1386 C CA . LEU A 1 186 ? -18.095 10.181 11.602 1.00 92.44 186 LEU A CA 1
ATOM 1387 C C . LEU A 1 186 ? -17.873 9.883 13.087 1.00 92.44 186 LEU A C 1
ATOM 1389 O O . LEU A 1 186 ? -18.830 9.546 13.778 1.00 92.44 186 LEU A O 1
ATOM 1393 N N . SER A 1 187 ? -16.653 10.064 13.599 1.00 90.44 187 SER A N 1
ATOM 1394 C CA . SER A 1 187 ? -16.338 9.819 15.016 1.00 90.44 187 SER A CA 1
ATOM 1395 C C . SER A 1 187 ? -17.012 10.812 15.964 1.00 90.44 187 SER A C 1
ATOM 1397 O O . SER A 1 187 ? -17.162 10.514 17.144 1.00 90.44 187 SER A O 1
ATOM 1399 N N . ARG A 1 188 ? -17.441 11.979 15.465 1.00 86.94 188 ARG A N 1
ATOM 1400 C CA . ARG A 1 188 ? -18.238 12.943 16.241 1.00 86.94 188 ARG A CA 1
ATOM 1401 C C . ARG A 1 188 ? -19.743 12.733 16.126 1.00 86.94 188 ARG A C 1
ATOM 1403 O O . ARG A 1 188 ? -20.467 13.079 17.050 1.00 86.94 188 ARG A O 1
ATOM 1410 N N . LEU A 1 189 ? -20.210 12.225 14.987 1.00 84.56 189 LEU A N 1
ATOM 1411 C CA . LEU A 1 189 ? -21.637 12.028 14.717 1.00 84.56 189 LEU A CA 1
ATOM 1412 C C . LEU A 1 189 ? -22.164 10.697 15.263 1.00 84.56 189 LEU A C 1
ATOM 1414 O O . LEU A 1 189 ? -23.346 10.594 15.587 1.00 84.56 189 LEU A O 1
ATOM 1418 N N . LEU A 1 190 ? -21.316 9.671 15.349 1.00 75.44 190 LEU A N 1
ATOM 1419 C CA . LEU A 1 190 ? -21.707 8.372 15.883 1.00 75.44 190 LEU A CA 1
ATOM 1420 C C . LEU A 1 190 ? -21.826 8.441 17.415 1.00 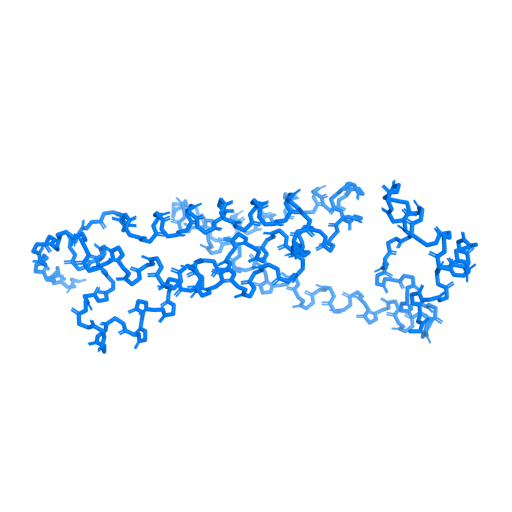75.44 190 LEU A C 1
ATOM 1422 O O . LEU A 1 190 ? -20.864 8.836 18.075 1.00 75.44 190 LEU A O 1
ATOM 1426 N N . PRO A 1 191 ? -22.968 8.029 18.001 1.00 62.66 191 PRO A N 1
ATOM 1427 C CA . PRO A 1 191 ? -23.132 8.003 19.447 1.00 62.66 191 PRO A CA 1
ATOM 1428 C C . PRO A 1 191 ? -22.073 7.111 20.096 1.00 62.66 191 PRO A C 1
ATOM 1430 O O . PRO A 1 191 ? -21.962 5.924 19.770 1.00 62.66 191 PRO A O 1
ATOM 1433 N N . GLY A 1 192 ? -21.309 7.681 21.028 1.00 63.44 192 GLY A N 1
ATOM 1434 C CA . GLY A 1 192 ? -20.356 6.923 21.824 1.00 63.44 192 GLY A CA 1
ATOM 1435 C C . GLY A 1 192 ? -21.090 5.911 22.699 1.00 63.44 192 GLY A C 1
ATOM 1436 O O . GLY A 1 192 ? -21.939 6.280 23.510 1.00 63.44 192 GLY A O 1
ATOM 1437 N N . ARG A 1 193 ? -20.774 4.624 22.547 1.00 63.47 193 ARG A N 1
ATOM 1438 C CA . ARG A 1 193 ? -21.131 3.621 23.554 1.00 63.47 193 ARG A CA 1
ATOM 1439 C C . ARG A 1 193 ? -20.362 3.946 24.841 1.00 63.47 193 ARG A C 1
ATOM 1441 O O . ARG A 1 193 ? -19.211 4.377 24.746 1.00 63.47 193 ARG A O 1
ATOM 1448 N N . PRO A 1 194 ? -20.961 3.747 26.027 1.00 64.75 194 PRO A N 1
ATOM 1449 C CA . PRO A 1 194 ? -20.243 3.932 27.281 1.00 64.75 194 PRO A CA 1
ATOM 1450 C C . PRO A 1 194 ? -18.999 3.036 27.308 1.00 64.75 194 PRO A C 1
ATOM 1452 O O . PRO A 1 194 ? -19.042 1.890 26.852 1.00 64.75 194 PRO A O 1
ATOM 1455 N N . ALA A 1 195 ? -17.891 3.582 27.809 1.00 63.81 195 ALA A N 1
ATOM 1456 C CA . ALA A 1 195 ? -16.648 2.838 27.951 1.00 63.81 195 ALA A CA 1
ATOM 1457 C C . ALA A 1 195 ? -16.858 1.642 28.891 1.00 63.81 195 ALA A C 1
ATOM 1459 O O . ALA A 1 195 ? -17.508 1.762 29.932 1.00 63.81 195 ALA A O 1
ATOM 1460 N N . VAL A 1 196 ? -16.309 0.490 28.519 1.00 67.88 196 VAL A N 1
ATOM 1461 C CA . VAL A 1 196 ? -16.285 -0.693 29.381 1.00 67.88 196 VAL A CA 1
ATOM 1462 C C . VAL A 1 196 ? -15.132 -0.512 30.368 1.00 67.88 196 VAL A C 1
ATOM 1464 O O . VAL A 1 196 ? -14.062 -0.033 29.991 1.00 67.88 196 VAL A O 1
ATOM 1467 N N . ALA A 1 197 ? -15.351 -0.851 31.641 1.00 63.78 197 ALA A N 1
ATOM 1468 C CA . ALA A 1 197 ? -14.287 -0.811 32.641 1.00 63.78 197 ALA A CA 1
ATOM 1469 C C . ALA A 1 197 ? -13.099 -1.678 32.173 1.00 63.78 197 ALA A C 1
ATOM 1471 O O . ALA A 1 197 ? -13.332 -2.763 31.632 1.00 63.78 197 ALA A O 1
ATOM 1472 N N . PRO A 1 198 ? -11.844 -1.225 32.350 1.00 58.78 198 PRO A N 1
ATOM 1473 C CA . PRO A 1 198 ? -10.686 -2.005 31.939 1.00 58.78 198 PRO A CA 1
ATOM 1474 C C . PRO A 1 198 ? -10.719 -3.370 32.633 1.00 58.78 198 PRO A C 1
ATOM 1476 O O . PRO A 1 198 ? -10.889 -3.454 33.850 1.00 58.78 198 PRO A O 1
ATOM 1479 N N . VAL A 1 199 ? -10.589 -4.440 31.848 1.00 57.94 199 VAL A N 1
ATOM 1480 C CA . VAL A 1 199 ? -10.403 -5.788 32.389 1.00 57.94 199 VAL A CA 1
ATOM 1481 C C . VAL A 1 199 ? -9.064 -5.772 33.121 1.00 57.94 199 VAL A C 1
ATOM 1483 O O . VAL A 1 199 ? -8.051 -5.435 32.515 1.00 57.94 199 VAL A O 1
ATOM 1486 N N . ALA A 1 200 ? -9.068 -6.067 34.424 1.00 50.31 200 ALA A N 1
ATOM 1487 C CA . ALA A 1 200 ? -7.839 -6.182 35.199 1.00 50.31 200 ALA A CA 1
ATOM 1488 C C . ALA A 1 200 ? -6.939 -7.232 34.532 1.00 50.31 200 ALA A C 1
ATOM 1490 O O . ALA A 1 200 ? -7.353 -8.382 34.373 1.00 50.31 200 ALA A O 1
ATOM 1491 N N . GLU A 1 201 ? -5.752 -6.819 34.089 1.00 51.06 201 GLU A N 1
ATOM 1492 C CA . GLU A 1 201 ? -4.744 -7.741 33.570 1.00 51.06 201 GLU A CA 1
ATOM 1493 C C . GLU A 1 201 ? -4.371 -8.719 34.697 1.00 51.06 201 GLU A C 1
ATOM 1495 O O . GLU A 1 201 ? -4.005 -8.293 35.794 1.00 51.06 201 GLU A O 1
ATOM 1500 N N . ALA A 1 202 ? -4.557 -10.016 34.438 1.00 41.97 202 ALA A N 1
ATOM 1501 C CA . ALA A 1 202 ? -4.243 -11.127 35.337 1.00 41.97 202 ALA A CA 1
ATOM 1502 C C . ALA A 1 202 ? -2.912 -11.778 34.953 1.00 41.97 202 ALA A C 1
ATOM 1504 O O . ALA A 1 202 ? -2.634 -11.858 33.732 1.00 41.97 202 ALA A O 1
#

pLDDT: mean 87.12, std 9.94, range [41.97, 97.88]

Radius of gyration: 22.31 Å; chains: 1; bounding box: 51×39×66 Å